Protein 7C45 (pdb70)

Foldseek 3Di:
DLQVVLVLLQPAEEDEQQDLVSLVVVLVQLVPFQEKEKDWQAFADDPVDPAGHHTQWIWIDGPRDSHIYTYGCVRCPLVSNCPRVLVVQADLRRAYEYAPCQNVLLCCCQPNVHQGHNYFHVQQLVQLLLFAAFVGFFRDDLQVLCCVQRVDHDAVVLVVVHVVGRSSPDPPDDPVVSVNVRPVSSSRVSSCVRRPPDPPRPFHRVLRSVLVVVSSVQNNDNDGHDDDCDPDDGGHDSVSSCVSGNHGHHAPPPRHGDDYVVPDCVVCPQPDAAPPPGHPDDYVSQDCVNPVVND

Nearest PDB structures (foldseek):
  7c45-assembly1_A  TM=1.003E+00  e=4.165E-65  Trypanosoma brucei brucei TREU927
  7c42-assembly1_A  TM=9.067E-01  e=4.883E-57  Trypanosoma brucei brucei TREU927
  7c4c-assembly1_A  TM=9.081E-01  e=5.294E-56  Trypanosoma brucei brucei TREU927
  5fis-assembly1_B  TM=7.454E-01  e=1.404E-09  Bombyx mori
  5fiq-assembly1_A  TM=7.336E-01  e=1.686E-09  Bombyx mori

B-factor: mean 22.26, std 10.31, range [13.77, 85.45]

Sequence (295 aa):
SATSSSSMILKYPYRVVDTHEKLKEAVTSLQGARSIALDIEAFCTTDQAKQLGRISLVQACSDAKPVVFLFDVLTLTPDVFVKDMQSLLSDREIRKLFFDCRRDVEALSCQLGVKPEGVLDLQVFFTAIQWKLRSVNRRSGMGYVLKSVAGLTRDSAVQTAMTLRPVWDIRPLPDHFLEYAAGDVRHILLLSNYLVGNKDVPVDVVAVERLTAQYVEHYAVGKPVITEADATPAEVNRAWLERYIGPGGGCHFCGAKGHTEAECFKKQNGKAKCSFCGEVGHTARNCFKKHPQLL

Secondary structure (DSSP, 8-state):
-HHHHHHHHHTPPEEEE-SHHHHHHHHHHHHT-SEEEEEEEE----SS--S--SEEEEEEEETTSS-EEEEEHHHH-HHHHHHHHHHHHH-TTSEEEESS-HHHHHHIIIII-----SEEEHHHHHHHHHHHHH---BPPPHHHHHHHHH-----HHHHHHHH---STT-SSPPHHHHHHHHHHHHHHHHHHHHHSS-TT-SS-HHHHHHHHHHHHHHH-SSS--SS-SSSSTTB--HHHHHHHT-S----TTT--TTS-GGG-HHHHTT----TTT--TTS-GGG-TTT-GGG-

GO terms:
  GO:0005739 mitochondrion (C, HTP)
  GO:0020023 kinetoplast (C, HTP)
  GO:0000175 3'-5'-RNA exonuclease activity (F, IDA)
  GO:0005739 mitochondrion (C, IDA)

Solvent-accessible surface area: 14637 Å² total; per-residue (Å²): 110,24,94,78,47,5,71,54,9,66,170,36,72,61,114,38,2,42,58,102,135,98,8,96,86,0,6,93,22,0,106,59,3,138,21,0,0,4,18,12,17,12,34,40,79,100,155,100,49,83,54,54,12,148,5,0,0,5,0,0,0,4,82,44,82,84,3,0,10,0,0,6,0,39,71,13,64,55,115,52,1,20,60,71,1,80,80,8,2,45,56,80,109,10,63,0,0,0,31,40,0,14,35,14,0,2,3,4,12,48,67,17,65,6,76,3,80,24,6,0,0,0,13,0,0,12,0,0,18,23,10,89,74,52,21,30,13,164,12,14,44,17,27,108,0,0,34,53,30,19,63,50,82,168,115,82,59,0,78,71,47,63,80,170,107,54,8,0,55,77,76,123,13,47,106,82,18,14,74,56,1,0,15,44,0,16,19,2,11,0,0,11,66,32,6,29,75,62,104,134,28,61,9,108,40,94,21,0,36,125,0,0,26,42,1,5,95,52,1,9,68,54,122,74,14,156,97,46,11,7,98,70,76,62,32,0,38,133,69,37,0,93,168,44,29,16,111,22,18,22,3,165,111,45,57,44,148,32,44,29,72,90,81,0,171,140,98,51,128,72,77,41,127,2,101,112,42,33,100,98,75,66,87,21,80,74,0,95,144,101,32,81,100,62,161

Radius of gyration: 20.1 Å; Cα contacts (8 Å, |Δi|>4): 539; chains: 1; bounding box: 42×46×50 Å

InterPro domains:
  IPR001878 Zinc finger, CCHC-type [PF00098] (319-334)
  IPR001878 Zinc finger, CCHC-type [PS50158] (319-333)
  IPR001878 Zinc finger, CCHC-type [SM00343] (296-312)
  IPR001878 Zinc finger, CCHC-type [SM00343] (319-335)
  IPR001878 Zinc finger, CCHC-type [SM00343] (342-358)
  IPR001878 Zinc finger, CCHC-type [SM00343] (361-376)
  IPR002562 3'-5' exonuclease domain [PF01612] (55-241)
  IPR002562 3'-5' exonuclease domain [SM00474] (55-246)
  IPR012337 Ribonuclease H-like superfamily [SSF53098] (50-242)
  IPR036397 Ribonuclease H superfamily [G3DSA:3.30.420.10] (23-251)
  IPR036875 Zinc finger, CCHC-type superfamily [SSF57756] (318-357)
  IPR052144 piRNA biogenesis EXD1-related protein [PTHR46628] (40-358)

Structure (mmCIF, N/CA/C/O backbone):
data_7C45
#
_entry.id   7C45
#
_cell.length_a   44.449
_cell.length_b   65.843
_cell.length_c   99.914
_cell.angle_alpha   90.000
_cell.angle_beta   90.000
_cell.angle_gamma   90.000
#
_symmetry.space_group_name_H-M   'P 21 21 21'
#
loop_
_entity.id
_entity.type
_entity.pdbx_description
1 polymer 'CCHC-type domain-containing protein'
2 polymer "RNA (5'-R(*UP*UP*UP*UP*UP*UP*UP*UP*UP*U)-3')"
3 non-polymer 'ZINC ION'
4 non-polymer 'CALCIUM ION'
5 water water
#
loop_
_atom_site.group_PDB
_atom_site.id
_atom_site.type_symbol
_atom_site.label_atom_id
_atom_site.label_alt_id
_atom_site.label_comp_id
_atom_site.label_asym_id
_atom_site.label_entity_id
_atom_site.label_seq_id
_atom_site.pdbx_PDB_ins_code
_atom_site.Cartn_x
_atom_site.Cartn_y
_atom_site.Cartn_z
_atom_site.occupancy
_atom_site.B_iso_or_equiv
_atom_site.auth_seq_id
_atom_site.auth_comp_id
_atom_site.auth_asym_id
_atom_site.auth_atom_id
_atom_site.pdbx_PDB_model_num
ATOM 1 N N . SER A 1 3 ? 16.759 -20.381 4.933 1.00 33.90 42 SER A N 1
ATOM 2 C CA . SER A 1 3 ? 16.834 -18.922 4.895 1.00 38.46 42 SER A CA 1
ATOM 3 C C . SER A 1 3 ? 17.087 -18.425 3.476 1.00 40.73 42 SER A C 1
ATOM 4 O O . SER A 1 3 ? 17.474 -19.196 2.591 1.00 39.93 42 SER A O 1
ATOM 7 N N . ALA A 1 4 ? 16.877 -17.123 3.269 1.00 38.26 43 ALA A N 1
ATOM 8 C CA . ALA A 1 4 ? 17.112 -16.542 1.953 1.00 34.11 43 ALA A CA 1
ATOM 9 C C . ALA A 1 4 ? 18.586 -16.599 1.574 1.00 28.54 43 ALA A C 1
ATOM 10 O O . ALA A 1 4 ? 18.915 -16.679 0.387 1.00 28.73 43 ALA A O 1
ATOM 12 N N . THR A 1 5 ? 19.481 -16.589 2.565 1.00 29.19 44 THR A N 1
ATOM 13 C CA . THR A 1 5 ? 20.912 -16.569 2.283 1.00 33.52 44 THR A CA 1
ATOM 14 C C . THR A 1 5 ? 21.402 -17.917 1.782 1.00 35.98 44 THR A C 1
ATOM 15 O O . THR A 1 5 ? 22.174 -17.985 0.818 1.00 30.41 44 THR A O 1
ATOM 19 N N . SER A 1 6 ? 20.980 -19.001 2.439 1.00 38.68 45 SER A N 1
ATOM 20 C CA . SER A 1 6 ? 21.353 -20.337 1.989 1.00 33.98 45 SER A CA 1
ATOM 21 C C . SER A 1 6 ? 20.652 -20.691 0.682 1.00 31.03 45 SER A C 1
ATOM 22 O O . SER A 1 6 ? 21.260 -21.289 -0.214 1.00 28.41 45 SER A O 1
ATOM 25 N N . SER A 1 7 ? 19.371 -20.327 0.556 1.00 30.26 46 SER A N 1
ATOM 26 C CA . SER A 1 7 ? 18.648 -20.521 -0.698 1.00 28.27 46 SER A CA 1
ATOM 27 C C . SER A 1 7 ? 19.315 -19.796 -1.859 1.00 26.74 46 SER A C 1
ATOM 28 O O . SER A 1 7 ? 19.186 -20.217 -3.015 1.00 30.49 46 SER A O 1
ATOM 31 N N . SER A 1 8 ? 20.011 -18.697 -1.582 1.00 22.68 47 SER A N 1
ATOM 32 C CA . SER A 1 8 ? 20.648 -17.951 -2.659 1.00 24.55 47 SER A CA 1
ATOM 33 C C . SER A 1 8 ? 21.780 -18.752 -3.294 1.00 20.78 47 SER A C 1
ATOM 34 O O . SER A 1 8 ? 21.986 -18.694 -4.508 1.00 20.75 47 SER A O 1
ATOM 37 N N . SER A 1 9 ? 22.532 -19.496 -2.490 1.00 19.03 48 SER A N 1
ATOM 38 C CA . SER A 1 9 ? 23.653 -20.245 -3.040 1.00 19.45 48 SER A CA 1
ATOM 39 C C . SER A 1 9 ? 23.172 -21.327 -3.991 1.00 19.55 48 SER A C 1
ATOM 40 O O . SER A 1 9 ? 23.809 -21.584 -5.012 1.00 23.77 48 SER A O 1
ATOM 43 N N . MET A 1 10 ? 22.041 -21.961 -3.686 1.00 19.61 49 MET A N 1
ATOM 44 C CA . MET A 1 10 ? 21.505 -22.962 -4.601 1.00 24.27 49 MET A CA 1
ATOM 45 C C . MET A 1 10 ? 21.090 -22.321 -5.918 1.00 19.93 49 MET A C 1
ATOM 46 O O . MET A 1 10 ? 21.437 -22.810 -6.997 1.00 19.13 49 MET A O 1
ATOM 48 N N . ILE A 1 11 ? 20.353 -21.211 -5.839 1.00 18.53 50 ILE A N 1
ATOM 49 C CA . ILE A 1 11 ? 19.831 -20.567 -7.041 1.00 17.98 50 ILE A CA 1
ATOM 50 C C . ILE A 1 11 ? 20.969 -20.103 -7.943 1.00 17.89 50 ILE A C 1
ATOM 51 O O . ILE A 1 11 ? 20.881 -20.191 -9.173 1.00 18.55 50 ILE A O 1
ATOM 56 N N . LEU A 1 12 ? 22.057 -19.599 -7.350 1.00 18.06 51 LEU A N 1
ATOM 57 C CA . LEU A 1 12 ? 23.178 -19.107 -8.148 1.00 18.21 51 LEU A CA 1
ATOM 58 C C . LEU A 1 12 ? 23.889 -20.217 -8.920 1.00 22.08 51 LEU A C 1
ATOM 59 O O . LEU A 1 12 ? 24.615 -19.918 -9.871 1.00 24.63 51 LEU A O 1
ATOM 64 N N . LYS A 1 13 ? 23.696 -21.479 -8.548 1.00 18.94 52 LYS A N 1
ATOM 65 C CA . LYS A 1 13 ? 24.294 -22.603 -9.254 1.00 24.00 52 LYS A CA 1
ATOM 66 C C . LYS A 1 13 ? 23.384 -23.183 -10.333 1.00 20.50 52 LYS A C 1
ATOM 67 O O . LYS A 1 13 ? 23.770 -24.161 -10.973 1.00 20.31 52 LYS A O 1
ATOM 73 N N . TYR A 1 14 ? 22.197 -22.606 -10.546 1.00 18.66 53 TYR A N 1
ATOM 74 C CA . TYR A 1 14 ? 21.267 -23.121 -11.545 1.00 18.47 53 TYR A CA 1
ATOM 75 C C . TYR A 1 14 ? 21.893 -23.030 -12.936 1.00 18.43 53 TYR A C 1
ATOM 76 O O . TYR A 1 14 ? 22.288 -21.934 -13.359 1.00 18.12 53 TYR A O 1
ATOM 85 N N . PRO A 1 15 ? 22.018 -24.134 -13.660 1.00 18.77 54 PRO A N 1
ATOM 86 C CA . PRO A 1 15 ? 22.516 -24.050 -15.032 1.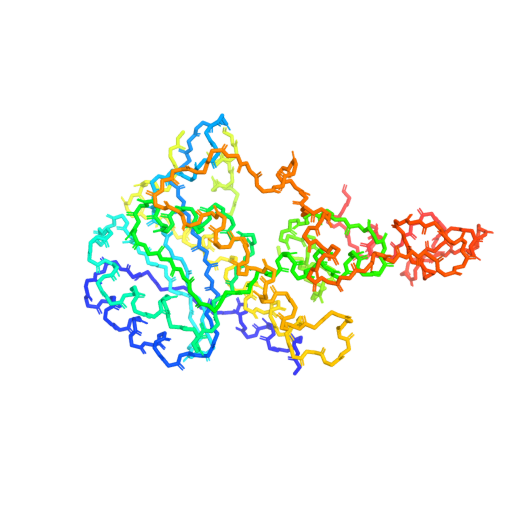00 18.74 54 PRO A CA 1
ATOM 87 C C . PRO A 1 15 ? 21.459 -23.452 -15.945 1.00 18.16 54 PRO A C 1
ATOM 88 O O . PRO A 1 15 ? 20.270 -23.486 -15.657 1.00 17.89 54 PRO A O 1
ATOM 92 N N . TYR A 1 16 ? 21.911 -22.890 -17.052 1.00 18.02 55 TYR A N 1
ATOM 93 C CA . TYR A 1 16 ? 20.971 -22.489 -18.088 1.00 17.57 55 TYR A CA 1
ATOM 94 C C . TYR A 1 16 ? 20.741 -23.627 -19.081 1.00 17.81 55 TYR A C 1
ATOM 95 O O . TYR A 1 16 ? 21.578 -24.520 -19.264 1.00 18.32 55 TYR A O 1
ATOM 104 N N . ARG A 1 17 ? 19.599 -23.552 -19.748 1.00 17.45 56 ARG A N 1
ATOM 105 C CA . ARG A 1 17 ? 19.208 -24.501 -20.783 1.00 18.22 56 ARG A CA 1
ATOM 106 C C . ARG A 1 17 ? 18.610 -23.714 -21.934 1.00 17.18 56 ARG A C 1
ATOM 107 O O . ARG A 1 17 ? 17.591 -23.055 -21.746 1.00 16.76 56 ARG A O 1
ATOM 115 N N . VAL A 1 18 ? 19.241 -23.791 -23.109 1.00 17.33 57 VAL A N 1
ATOM 116 C CA . VAL A 1 18 ? 18.740 -23.084 -24.285 1.00 17.01 57 VAL A CA 1
ATOM 117 C C . VAL A 1 18 ? 17.491 -23.781 -24.801 1.00 16.89 57 VAL A C 1
ATOM 118 O O . VAL A 1 18 ? 17.494 -24.993 -25.038 1.00 17.23 57 VAL A O 1
ATOM 122 N N . VAL A 1 19 ? 16.431 -23.026 -24.996 1.00 16.47 58 VAL A N 1
ATOM 123 C CA . VAL A 1 19 ? 15.173 -23.573 -25.486 1.00 16.36 58 VAL A CA 1
ATOM 124 C C . VAL A 1 19 ? 15.005 -23.058 -26.912 1.00 16.22 58 VAL A C 1
ATOM 125 O O . VAL A 1 19 ? 14.573 -21.923 -27.132 1.00 15.90 58 VAL A O 1
ATOM 129 N N . ASP A 1 20 ? 15.371 -23.888 -27.896 1.00 16.51 59 ASP A N 1
ATOM 130 C CA . ASP A 1 20 ? 15.421 -23.407 -29.267 1.00 16.46 59 ASP A CA 1
ATOM 131 C C . ASP A 1 20 ? 14.799 -24.377 -30.265 1.00 16.60 59 ASP A C 1
ATOM 132 O O . ASP A 1 20 ? 14.934 -24.166 -31.472 1.00 16.65 59 ASP A O 1
ATOM 137 N N . THR A 1 21 ? 14.105 -25.410 -29.789 1.00 16.69 60 THR A N 1
ATOM 138 C CA . THR A 1 21 ? 13.304 -26.272 -30.634 1.00 17.26 60 THR A CA 1
ATOM 139 C C . THR A 1 21 ? 11.913 -26.411 -30.031 1.00 16.60 60 THR A C 1
ATOM 140 O O . THR A 1 21 ? 11.684 -26.164 -28.845 1.00 16.50 60 THR A O 1
ATOM 144 N N . HIS A 1 22 ? 10.976 -26.834 -30.879 1.00 22.32 61 HIS A N 1
ATOM 145 C CA . HIS A 1 22 ? 9.617 -27.070 -30.417 1.00 18.44 61 HIS A CA 1
ATOM 146 C C . HIS A 1 22 ? 9.586 -28.121 -29.311 1.00 16.81 61 HIS A C 1
ATOM 147 O O . HIS A 1 22 ? 8.868 -27.959 -28.319 1.00 16.73 61 HIS A O 1
ATOM 154 N N . GLU A 1 23 ? 10.388 -29.182 -29.437 1.00 17.20 62 GLU A N 1
ATOM 155 C CA . GLU A 1 23 ? 10.425 -30.191 -28.380 1.00 23.12 62 GLU A CA 1
ATOM 156 C C . GLU A 1 23 ? 10.903 -29.582 -27.064 1.00 22.74 62 GLU A C 1
ATOM 157 O O . GLU A 1 23 ? 10.298 -29.796 -26.003 1.00 17.53 62 GLU A O 1
ATOM 163 N N . LYS A 1 24 ? 11.985 -28.805 -27.114 1.00 17.33 63 LYS A N 1
ATOM 164 C CA . LYS A 1 24 ? 12.484 -28.200 -25.884 1.00 17.25 63 LYS A CA 1
ATOM 165 C C . LYS A 1 24 ? 11.468 -27.232 -25.290 1.00 16.86 63 LYS A C 1
ATOM 166 O O . LYS A 1 24 ? 11.354 -27.098 -24.063 1.00 16.87 63 LYS A O 1
ATOM 172 N N . LEU A 1 25 ? 10.728 -26.533 -26.149 1.00 16.54 64 LEU A N 1
ATOM 173 C CA . LEU A 1 25 ? 9.739 -25.566 -25.694 1.00 16.21 64 LEU A CA 1
ATOM 174 C C . LEU A 1 25 ? 8.592 -26.229 -24.943 1.00 16.38 64 LEU A C 1
ATOM 175 O O . LEU A 1 25 ? 8.112 -25.698 -23.938 1.00 16.28 64 LEU A O 1
ATOM 180 N N . LYS A 1 26 ? 8.104 -27.367 -25.440 1.00 16.66 65 LYS A N 1
ATOM 181 C CA . LYS A 1 26 ? 7.014 -28.054 -24.753 1.00 16.91 65 LYS A CA 1
ATOM 182 C C . LYS A 1 26 ? 7.420 -28.438 -23.343 1.00 17.17 65 LYS A C 1
ATOM 183 O O . LYS A 1 26 ? 6.649 -28.256 -22.396 1.00 18.57 65 LYS A O 1
ATOM 189 N N . GLU A 1 27 ? 8.629 -28.965 -23.195 1.00 17.38 66 GLU A N 1
ATOM 190 C CA . GLU A 1 27 ? 9.116 -29.378 -21.887 1.00 17.69 66 GLU A CA 1
ATOM 191 C C . GLU A 1 27 ? 9.240 -28.181 -20.955 1.00 17.38 66 GLU A C 1
ATOM 192 O O . GLU A 1 27 ? 8.885 -28.267 -19.778 1.00 17.56 66 GLU A O 1
ATOM 195 N N . ALA A 1 28 ? 9.757 -27.064 -21.468 1.00 16.97 67 ALA A N 1
ATOM 196 C CA . ALA A 1 28 ? 9.956 -25.894 -20.618 1.00 16.69 67 ALA A CA 1
ATOM 197 C C . ALA A 1 28 ? 8.622 -25.326 -20.156 1.00 16.53 67 ALA A C 1
ATOM 198 O O . ALA A 1 28 ? 8.476 -24.937 -18.996 1.00 16.55 67 ALA A O 1
ATOM 200 N N . VAL A 1 29 ? 7.648 -25.253 -21.066 1.00 16.41 68 VAL A N 1
ATOM 201 C CA . VAL A 1 29 ? 6.305 -24.806 -20.714 1.00 16.35 68 VAL A CA 1
ATOM 202 C C . VAL A 1 29 ? 5.699 -25.691 -19.626 1.00 16.78 68 VAL A C 1
ATOM 203 O O . VAL A 1 29 ? 5.138 -25.193 -18.646 1.00 16.81 68 VAL A O 1
ATOM 207 N N . THR A 1 30 ? 5.779 -27.014 -19.796 1.00 17.17 69 THR A N 1
ATOM 208 C CA . THR A 1 30 ? 5.254 -27.898 -18.752 1.00 18.04 69 THR A CA 1
ATOM 209 C C . THR A 1 30 ? 5.909 -27.619 -17.394 1.00 17.76 69 THR A C 1
ATOM 210 O O . THR A 1 30 ? 5.230 -27.617 -16.365 1.00 18.00 69 THR A O 1
ATOM 214 N N . SER A 1 31 ? 7.217 -27.365 -17.363 1.00 17.61 70 SER A N 1
ATOM 215 C CA . SER A 1 31 ? 7.867 -27.040 -16.090 1.00 17.70 70 SER A CA 1
ATOM 216 C C . SER A 1 31 ? 7.313 -25.755 -15.495 1.00 17.37 70 SER A C 1
ATOM 217 O O . SER A 1 31 ? 6.897 -25.714 -14.331 1.00 17.60 70 SER A O 1
ATOM 220 N N . LEU A 1 32 ? 7.290 -24.687 -16.290 1.00 16.89 71 LEU A N 1
ATOM 221 C CA . LEU A 1 32 ? 6.830 -23.410 -15.766 1.00 16.60 71 LEU A CA 1
ATOM 222 C C . LEU A 1 32 ? 5.366 -23.463 -15.367 1.00 16.79 71 LEU A C 1
ATOM 223 O O . LEU A 1 32 ? 4.941 -22.711 -14.486 1.00 16.77 71 LEU A O 1
ATOM 228 N N . GLN A 1 33 ? 4.585 -24.353 -15.991 1.00 17.03 72 GLN A N 1
ATOM 229 C CA . GLN A 1 33 ? 3.177 -24.497 -15.630 1.00 23.04 72 GLN A CA 1
ATOM 230 C C . GLN A 1 33 ? 2.976 -24.902 -14.180 1.00 18.23 72 GLN A C 1
ATOM 231 O O . GLN A 1 33 ? 1.913 -24.631 -13.608 1.00 22.88 72 GLN A O 1
ATOM 237 N N . GLY A 1 34 ? 3.938 -25.589 -13.584 1.00 17.99 73 GLY A N 1
ATOM 238 C CA . GLY A 1 34 ? 3.861 -25.943 -12.179 1.00 18.45 73 GLY A CA 1
ATOM 239 C C . GLY A 1 34 ? 4.467 -24.938 -11.218 1.00 18.24 73 GLY A C 1
ATOM 240 O O . GLY A 1 34 ? 4.615 -25.240 -10.034 1.00 18.62 73 GLY A O 1
ATOM 241 N N . ALA A 1 35 ? 4.839 -23.752 -11.685 1.00 17.68 74 ALA A N 1
ATOM 242 C CA . ALA A 1 35 ? 5.460 -22.779 -10.798 1.00 17.48 74 ALA A CA 1
ATOM 243 C C . ALA A 1 35 ? 4.420 -21.944 -10.059 1.00 17.53 74 ALA A C 1
ATOM 244 O O . ALA A 1 35 ? 3.278 -21.772 -10.497 1.00 23.19 74 ALA A O 1
ATOM 246 N N . ARG A 1 36 ? 4.853 -21.408 -8.924 1.00 17.57 75 ARG A N 1
ATOM 247 C CA . ARG A 1 36 ? 4.143 -20.342 -8.238 1.00 17.52 75 ARG A CA 1
ATOM 248 C C . ARG A 1 36 ? 4.718 -18.967 -8.543 1.00 18.43 75 ARG A C 1
ATOM 249 O O . ARG A 1 36 ? 3.975 -17.980 -8.520 1.00 17.59 75 ARG A O 1
ATOM 257 N N . SER A 1 37 ? 6.027 -18.885 -8.792 1.00 16.71 76 SER A N 1
ATOM 258 C CA . SER A 1 37 ? 6.690 -17.646 -9.178 1.00 16.23 76 SER A CA 1
ATOM 259 C C . SER A 1 37 ? 7.666 -17.919 -10.316 1.00 15.98 76 SER A C 1
ATOM 260 O O . SER A 1 37 ? 8.392 -18.915 -10.288 1.00 16.19 76 SER A O 1
ATOM 263 N N . ILE A 1 38 ? 7.680 -17.030 -11.313 1.00 15.60 77 ILE A N 1
ATOM 264 C CA . ILE A 1 38 ? 8.585 -17.138 -12.455 1.00 15.38 77 ILE A CA 1
ATOM 265 C C . ILE A 1 38 ? 9.292 -15.804 -12.626 1.00 15.05 77 ILE A C 1
ATOM 266 O O . ILE A 1 38 ? 8.642 -14.801 -12.918 1.00 14.85 77 ILE A O 1
ATOM 271 N N . ALA A 1 39 ? 10.609 -15.794 -12.437 1.00 15.04 78 ALA A N 1
ATOM 272 C CA . ALA A 1 39 ? 11.422 -14.625 -12.741 1.00 14.78 78 ALA A CA 1
ATOM 273 C C . ALA A 1 39 ? 11.604 -14.523 -14.251 1.00 14.61 78 ALA A C 1
ATOM 274 O O . ALA A 1 39 ? 11.979 -15.510 -14.888 1.00 15.05 78 ALA A O 1
ATOM 276 N N . LEU A 1 40 ? 11.373 -13.333 -14.802 1.00 14.38 79 LEU A N 1
ATOM 277 C CA . LEU A 1 40 ? 11.459 -13.107 -16.243 1.00 14.25 79 LEU A CA 1
ATOM 278 C C . LEU A 1 40 ? 12.420 -11.979 -16.571 1.00 14.13 79 LEU A C 1
ATOM 279 O O . LEU A 1 40 ? 12.611 -11.052 -15.785 1.00 14.14 79 LEU A O 1
ATOM 284 N N . ASP A 1 41 ? 12.988 -12.065 -17.770 1.00 14.14 80 ASP A N 1
ATOM 285 C CA . ASP A 1 41 ? 13.922 -11.083 -18.292 1.00 14.10 80 ASP A CA 1
ATOM 286 C C . ASP A 1 41 ? 13.881 -11.215 -19.811 1.00 14.12 80 ASP A C 1
ATOM 287 O O . ASP A 1 41 ? 13.465 -12.244 -20.345 1.00 14.17 80 ASP A O 1
ATOM 292 N N . ILE A 1 42 ? 14.304 -10.161 -20.505 1.00 14.11 81 ILE A N 1
ATOM 293 C CA . ILE A 1 42 ? 14.336 -10.200 -21.969 1.00 14.17 81 ILE A CA 1
ATOM 294 C C . ILE A 1 42 ? 15.645 -9.599 -22.445 1.00 14.34 81 ILE A C 1
ATOM 295 O O . ILE A 1 42 ? 16.068 -8.549 -21.950 1.00 14.34 81 ILE A O 1
ATOM 300 N N . GLU A 1 43 ? 16.287 -10.260 -23.417 1.00 14.53 82 GLU A N 1
ATOM 301 C CA . GLU A 1 43 ? 17.378 -9.661 -24.182 1.00 14.77 82 GLU A CA 1
ATOM 302 C C . GLU A 1 43 ? 16.912 -9.368 -25.601 1.00 14.83 82 GLU A C 1
ATOM 303 O O . GLU A 1 43 ? 16.352 -10.241 -26.268 1.00 14.81 82 GLU A O 1
ATOM 309 N N . ALA A 1 44 ? 17.182 -8.150 -26.072 1.00 14.94 83 ALA A N 1
ATOM 310 C CA . ALA A 1 44 ? 16.694 -7.722 -27.375 1.00 15.03 83 ALA A CA 1
ATOM 311 C C . ALA A 1 44 ? 17.845 -7.148 -28.196 1.00 15.41 83 ALA A C 1
ATOM 312 O O . ALA A 1 44 ? 18.881 -6.749 -27.661 1.00 15.58 83 ALA A O 1
ATOM 314 N N . PHE A 1 45 ? 17.662 -7.136 -29.515 1.00 15.60 84 PHE A N 1
ATOM 315 C CA . PHE A 1 45 ? 18.622 -6.472 -30.385 1.00 18.12 84 PHE A CA 1
ATOM 316 C C . PHE A 1 45 ? 18.880 -5.053 -29.890 1.00 16.11 84 PHE A C 1
ATOM 317 O O . PHE A 1 45 ? 17.938 -4.298 -29.655 1.00 15.91 84 PHE A O 1
ATOM 325 N N . CYS A 1 46 ? 20.153 -4.690 -29.757 1.00 16.44 85 CYS A N 1
ATOM 326 C CA . CYS A 1 46 ? 20.491 -3.308 -29.432 1.00 18.59 85 CYS A CA 1
ATOM 327 C C . CYS A 1 46 ? 20.063 -2.405 -30.579 1.00 16.86 85 CYS A C 1
ATOM 328 O O . CYS A 1 46 ? 20.115 -2.803 -31.744 1.00 17.11 85 CYS A O 1
ATOM 331 N N . THR A 1 47 ? 19.602 -1.199 -30.239 1.00 16.84 86 THR A N 1
ATOM 332 C CA . THR A 1 47 ? 19.209 -0.222 -31.248 1.00 23.97 86 THR A CA 1
ATOM 333 C C . THR A 1 47 ? 20.049 1.038 -31.090 1.00 30.96 86 THR A C 1
ATOM 334 O O . THR A 1 47 ? 21.188 0.977 -30.625 1.00 32.11 86 THR A O 1
ATOM 338 N N . THR A 1 48 ? 19.485 2.186 -31.432 1.00 39.16 87 THR A N 1
ATOM 339 C CA . THR A 1 48 ? 20.152 3.455 -31.191 1.00 35.64 87 THR A CA 1
ATOM 340 C C . THR A 1 48 ? 19.758 4.019 -29.819 1.00 36.57 87 THR A C 1
ATOM 341 O O . THR A 1 48 ? 18.826 3.550 -29.167 1.00 34.62 87 THR A O 1
ATOM 345 N N . ASP A 1 49 ? 20.503 5.034 -29.372 1.00 35.32 88 ASP A N 1
ATOM 346 C CA . ASP A 1 49 ? 20.205 5.665 -28.085 1.00 37.00 88 ASP A CA 1
ATOM 347 C C . ASP A 1 49 ? 18.797 6.252 -28.051 1.00 33.75 88 ASP A C 1
ATOM 348 O O . ASP A 1 49 ? 18.101 6.147 -27.036 1.00 30.42 88 ASP A O 1
ATOM 353 N N . GLN A 1 50 ? 18.359 6.868 -29.152 1.00 33.56 89 GLN A N 1
ATOM 354 C CA . GLN A 1 50 ? 17.118 7.639 -29.134 1.00 33.99 89 GLN A CA 1
ATOM 355 C C . GLN A 1 50 ? 15.896 6.748 -28.942 1.00 33.07 89 GLN A C 1
ATOM 356 O O . GLN A 1 50 ? 14.948 7.135 -28.253 1.00 35.92 89 GLN A O 1
ATOM 358 N N . ALA A 1 51 ? 15.895 5.557 -29.527 1.00 39.68 90 ALA A N 1
ATOM 359 C CA . ALA A 1 51 ? 14.731 4.679 -29.427 1.00 39.68 90 ALA A CA 1
ATOM 360 C C . ALA A 1 51 ? 14.654 4.043 -28.041 1.00 30.52 90 ALA A C 1
ATOM 361 O O . ALA A 1 51 ? 15.517 3.243 -27.669 1.00 37.34 90 ALA A O 1
ATOM 363 N N . LYS A 1 52 ? 13.612 4.384 -27.282 1.00 22.03 91 LYS A N 1
ATOM 364 C CA . LYS A 1 52 ? 13.442 3.817 -25.948 1.00 27.41 91 LYS A CA 1
ATOM 365 C C . LYS A 1 52 ? 12.937 2.375 -25.980 1.00 19.50 91 LYS A C 1
ATOM 366 O O . LYS A 1 52 ? 13.274 1.583 -25.081 1.00 20.26 91 LYS A O 1
ATOM 372 N N . GLN A 1 53 ? 12.121 2.023 -26.975 1.00 20.38 92 GLN A N 1
ATOM 373 C CA . GLN A 1 53 ? 11.595 0.664 -27.077 1.00 18.11 92 GLN A CA 1
ATOM 374 C C . GLN A 1 53 ? 12.733 -0.346 -27.246 1.00 15.20 92 GLN A C 1
ATOM 375 O O . GLN A 1 53 ? 13.732 -0.081 -27.917 1.00 16.03 92 GLN A O 1
ATOM 381 N N . LEU A 1 54 ? 12.562 -1.533 -26.661 1.00 14.91 93 LEU A N 1
ATOM 382 C CA . LEU A 1 54 ? 13.506 -2.608 -26.928 1.00 16.70 93 LEU A CA 1
ATOM 383 C C . LEU A 1 54 ? 13.500 -2.923 -28.416 1.00 17.34 93 LEU A C 1
ATOM 384 O O . LEU A 1 54 ? 12.472 -2.817 -29.081 1.00 15.13 93 LEU A O 1
ATOM 389 N N . GLY A 1 55 ? 14.655 -3.326 -28.928 1.00 15.29 94 GLY A N 1
ATOM 390 C CA . GLY A 1 55 ? 14.727 -3.872 -30.269 1.00 15.49 94 GLY A CA 1
ATOM 391 C C . GLY A 1 55 ? 14.076 -5.254 -30.362 1.00 15.26 94 GLY A C 1
ATOM 392 O O . GLY A 1 55 ? 13.371 -5.712 -29.467 1.00 14.97 94 GLY A O 1
ATOM 393 N N . ARG A 1 56 ? 14.315 -5.907 -31.494 1.00 15.45 95 ARG A N 1
ATOM 394 C CA . ARG A 1 56 ? 13.692 -7.203 -31.761 1.00 15.30 95 ARG A CA 1
ATOM 395 C C . ARG A 1 56 ? 14.038 -8.184 -30.650 1.00 15.09 95 ARG A C 1
ATOM 396 O O . ARG A 1 56 ? 15.198 -8.316 -30.279 1.00 15.20 95 ARG A O 1
ATOM 404 N N . ILE A 1 57 ? 13.026 -8.840 -30.087 1.00 14.83 96 ILE A N 1
ATOM 405 C CA . ILE A 1 57 ? 13.292 -9.787 -29.008 1.00 14.68 96 ILE A CA 1
ATOM 406 C C . ILE A 1 57 ? 14.190 -10.905 -29.514 1.00 14.87 96 ILE A C 1
ATOM 407 O O . ILE A 1 57 ? 13.932 -11.502 -30.563 1.00 14.98 96 ILE A O 1
ATOM 412 N N . SER A 1 58 ? 15.256 -11.186 -28.765 1.00 14.94 97 SER A N 1
ATOM 413 C CA . SER A 1 58 ? 16.163 -12.283 -29.080 1.00 15.17 97 SER A CA 1
ATOM 414 C C . SER A 1 58 ? 15.937 -13.460 -28.134 1.00 15.07 97 SER A C 1
ATOM 415 O O . SER A 1 58 ? 15.640 -14.575 -28.570 1.00 15.14 97 SER A O 1
ATOM 418 N N . LEU A 1 59 ? 16.065 -13.207 -26.839 1.00 14.95 98 LEU A N 1
ATOM 419 C CA . LEU A 1 59 ? 15.855 -14.189 -25.781 1.00 14.90 98 LEU A CA 1
ATOM 420 C C . LEU A 1 59 ? 14.776 -13.708 -24.819 1.00 14.62 98 LEU A C 1
ATOM 421 O O . LEU A 1 59 ? 14.667 -12.512 -24.550 1.00 14.49 98 LEU A O 1
ATOM 426 N N . VAL A 1 60 ? 13.964 -14.639 -24.315 1.00 14.57 99 VAL A N 1
ATOM 427 C CA . VAL A 1 60 ? 13.196 -14.437 -23.090 1.00 14.42 99 VAL A CA 1
ATOM 428 C C . VAL A 1 60 ? 13.716 -15.445 -22.076 1.00 14.58 99 VAL A C 1
ATOM 429 O O . VAL A 1 60 ? 13.846 -16.627 -22.400 1.00 14.76 99 VAL A O 1
ATOM 433 N N . GLN A 1 61 ? 14.094 -14.969 -20.891 1.00 14.55 100 GLN A N 1
ATOM 434 C CA . GLN A 1 61 ? 14.715 -15.822 -19.884 1.00 14.75 100 GLN A CA 1
ATOM 435 C C . GLN A 1 61 ? 13.748 -16.047 -18.729 1.00 14.71 100 GLN A C 1
ATOM 436 O O . GLN A 1 61 ? 12.992 -15.152 -18.368 1.00 14.52 100 GLN A O 1
ATOM 442 N N . ALA A 1 62 ? 13.741 -17.266 -18.181 1.00 14.96 101 ALA A N 1
ATOM 443 C CA . ALA A 1 62 ? 12.790 -17.597 -17.127 1.00 15.01 101 ALA A CA 1
ATOM 444 C C . ALA A 1 62 ? 13.451 -18.491 -16.092 1.00 15.33 101 ALA A C 1
ATOM 445 O O . ALA A 1 62 ? 14.184 -19.423 -16.433 1.00 15.59 101 ALA A O 1
ATOM 447 N N . CYS A 1 63 ? 13.150 -18.227 -14.834 1.00 15.37 102 CYS A N 1
ATOM 448 C CA . CYS A 1 63 ? 13.650 -19.068 -13.752 1.00 15.73 102 CYS A CA 1
ATOM 449 C C . CYS A 1 63 ? 12.557 -19.126 -12.702 1.00 15.82 102 CYS A C 1
ATOM 450 O O . CYS A 1 63 ? 12.158 -18.076 -12.193 1.00 15.60 102 CYS A O 1
ATOM 453 N N . SER A 1 64 ? 12.058 -20.330 -12.410 1.00 16.17 103 SER A N 1
ATOM 454 C CA . SER A 1 64 ? 10.894 -20.496 -11.551 1.00 16.33 103 SER A CA 1
ATOM 455 C C . SER A 1 64 ? 11.234 -21.345 -10.333 1.00 20.87 103 SER A C 1
ATOM 456 O O . SER A 1 64 ? 12.294 -21.959 -10.243 1.00 17.05 103 SER A O 1
ATOM 459 N N . ASP A 1 65 ? 10.307 -21.360 -9.384 1.00 17.01 104 ASP A N 1
ATOM 460 C CA . ASP A 1 65 ? 10.447 -22.225 -8.219 1.00 19.18 104 ASP A CA 1
ATOM 461 C C . ASP A 1 65 ? 10.115 -23.687 -8.521 1.00 18.00 104 ASP A C 1
ATOM 462 O O . ASP A 1 65 ? 10.212 -24.517 -7.619 1.00 18.53 104 ASP A O 1
ATOM 467 N N . ALA A 1 66 ? 9.743 -24.033 -9.758 1.00 17.85 105 ALA A N 1
ATOM 468 C CA . ALA A 1 66 ? 9.392 -25.413 -10.095 1.00 18.29 105 ALA A CA 1
ATOM 469 C C . ALA A 1 66 ? 10.585 -26.256 -10.546 1.00 18.50 105 ALA A C 1
ATOM 470 O O . ALA A 1 66 ? 10.438 -27.478 -10.692 1.00 18.96 105 ALA A O 1
ATOM 472 N N . LYS A 1 67 ? 11.765 -25.650 -10.758 1.00 18.24 106 LYS A N 1
ATOM 473 C CA . LYS A 1 67 ? 12.865 -26.423 -11.309 1.00 18.48 106 LYS A CA 1
ATOM 474 C C . LYS A 1 67 ? 14.161 -25.630 -11.207 1.00 18.29 106 LYS A C 1
ATOM 475 O O . LYS A 1 67 ? 14.162 -24.416 -11.446 1.00 19.06 106 LYS A O 1
ATOM 481 N N . PRO A 1 68 ? 15.274 -26.260 -10.838 1.00 18.72 107 PRO A N 1
ATOM 482 C CA . P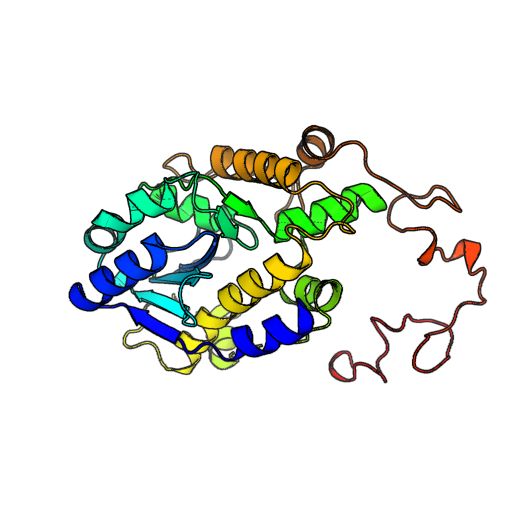RO A 1 68 ? 16.548 -25.538 -10.641 1.00 18.63 107 PRO A CA 1
ATOM 483 C C . PRO A 1 68 ? 17.300 -25.327 -11.943 1.00 18.51 107 PRO A C 1
ATOM 484 O O . PRO A 1 68 ? 18.411 -25.835 -12.142 1.00 18.79 107 PRO A O 1
ATOM 488 N N . VAL A 1 69 ? 16.695 -24.551 -12.847 1.00 17.90 108 VAL A N 1
ATOM 489 C CA . VAL A 1 69 ? 17.259 -24.310 -14.167 1.00 17.71 108 VAL A CA 1
ATOM 490 C C . VAL A 1 69 ? 16.859 -22.905 -14.599 1.00 17.12 108 VAL A C 1
ATOM 491 O O . VAL A 1 69 ? 15.830 -22.383 -14.172 1.00 17.91 108 VAL A O 1
ATOM 495 N N . VAL A 1 70 ? 17.656 -22.313 -15.478 1.00 16.97 109 VAL A N 1
ATOM 496 C CA . VAL A 1 70 ? 17.293 -21.069 -16.158 1.00 16.48 109 VAL A CA 1
ATOM 497 C C . VAL A 1 70 ? 16.970 -21.417 -17.606 1.00 16.40 109 VAL A C 1
ATOM 498 O O . VAL A 1 70 ? 17.828 -21.945 -18.322 1.00 16.66 109 VAL A O 1
ATOM 502 N N . PHE A 1 71 ? 15.734 -21.179 -18.023 1.00 16.11 110 PHE A N 1
ATOM 503 C CA . PHE A 1 71 ? 15.382 -21.431 -19.420 1.00 16.03 110 PHE A CA 1
ATOM 504 C C . PHE A 1 71 ? 15.756 -20.202 -20.230 1.00 15.75 110 PHE A C 1
ATOM 505 O O . PHE A 1 71 ? 15.381 -19.090 -19.862 1.00 15.45 110 PHE A O 1
ATOM 513 N N . LEU A 1 72 ? 16.492 -20.394 -21.319 1.00 15.89 111 LEU A N 1
ATOM 514 C CA . LEU A 1 72 ? 16.779 -19.307 -22.248 1.00 15.69 111 LEU A CA 1
ATOM 515 C C . LEU A 1 72 ? 15.954 -19.575 -23.499 1.00 15.60 111 LEU A C 1
ATOM 516 O O . LEU A 1 72 ? 16.327 -20.408 -24.328 1.00 15.85 111 LEU A O 1
ATOM 521 N N . PHE A 1 73 ? 14.834 -18.886 -23.626 1.00 15.28 112 PHE A N 1
ATOM 522 C CA . PHE A 1 73 ? 13.958 -19.110 -24.765 1.00 15.21 112 PHE A CA 1
ATOM 523 C C . PHE A 1 73 ? 14.529 -18.369 -25.960 1.00 15.20 112 PHE A C 1
ATOM 524 O O . PHE A 1 73 ? 14.610 -17.142 -25.946 1.00 15.04 112 PHE A O 1
ATOM 532 N N . ASP A 1 74 ? 14.930 -19.114 -26.991 1.00 15.43 113 ASP A N 1
ATOM 533 C CA . ASP A 1 74 ? 15.460 -18.492 -28.201 1.00 15.51 113 ASP A CA 1
ATOM 534 C C . ASP A 1 74 ? 14.268 -18.130 -29.088 1.00 15.31 113 ASP A C 1
ATOM 535 O O . ASP A 1 74 ? 13.866 -18.867 -29.993 1.00 15.41 113 ASP A O 1
ATOM 540 N N . VAL A 1 75 ? 13.673 -16.969 -28.792 1.00 15.05 114 VAL A N 1
ATOM 541 C CA . VAL A 1 75 ? 12.509 -16.513 -29.552 1.00 14.91 114 VAL A CA 1
ATOM 542 C C . VAL A 1 75 ? 12.890 -16.237 -31.011 1.00 15.08 114 VAL A C 1
ATOM 543 O O . VAL A 1 75 ? 12.098 -16.485 -31.924 1.00 15.09 114 VAL A O 1
ATOM 547 N N . LEU A 1 76 ? 14.096 -15.730 -31.258 1.00 15.26 115 LEU A N 1
ATOM 548 C CA . LEU A 1 76 ? 14.518 -15.469 -32.639 1.00 15.49 115 LEU A CA 1
ATOM 549 C C . LEU A 1 76 ? 14.488 -16.752 -33.460 1.00 15.69 115 LEU A C 1
ATOM 550 O O . LEU A 1 76 ? 13.965 -16.775 -34.580 1.00 15.76 115 LEU A O 1
ATOM 555 N N . THR A 1 77 ? 14.957 -17.857 -32.868 1.00 15.80 116 THR A N 1
ATOM 556 C CA . THR A 1 77 ? 14.990 -19.113 -33.609 1.00 16.03 116 THR A CA 1
ATOM 557 C C . THR A 1 77 ? 13.611 -19.774 -33.646 1.00 15.85 116 THR A C 1
ATOM 558 O O . THR A 1 77 ? 13.165 -20.215 -34.699 1.00 15.95 116 THR A O 1
ATOM 562 N N . LEU A 1 78 ? 12.922 -19.847 -32.500 1.00 15.62 117 LEU A N 1
ATOM 563 C CA . LEU A 1 78 ? 11.598 -20.464 -32.448 1.00 15.51 117 LEU A CA 1
ATOM 564 C C . LEU A 1 78 ? 10.584 -19.739 -33.332 1.00 15.37 117 LEU A C 1
ATOM 565 O O . LEU A 1 78 ? 9.676 -20.370 -33.886 1.00 15.41 117 LEU A O 1
ATOM 570 N N . THR A 1 79 ? 10.703 -18.413 -33.417 1.00 15.26 118 THR A N 1
ATOM 571 C CA . THR A 1 79 ? 9.794 -17.364 -33.880 1.00 15.13 118 THR A CA 1
ATOM 572 C C . THR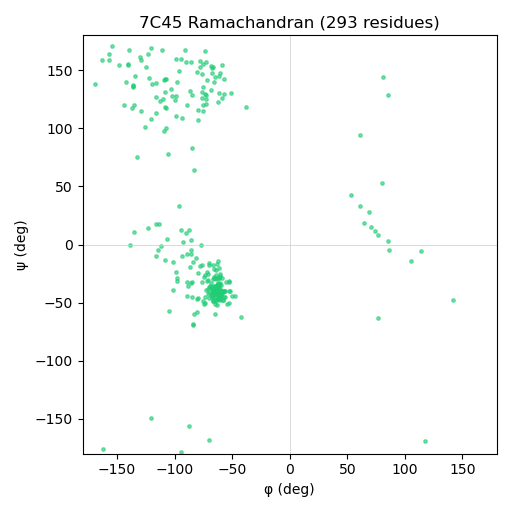 A 1 79 ? 8.804 -17.030 -32.784 1.00 14.91 118 THR A C 1
ATOM 573 O O . THR A 1 79 ? 8.367 -17.922 -32.046 1.00 14.89 118 THR A O 1
ATOM 577 N N . PRO A 1 80 ? 8.433 -15.751 -32.665 1.00 14.81 119 PRO A N 1
ATOM 578 C CA . PRO A 1 80 ? 7.359 -15.373 -31.749 1.00 14.66 119 PRO A CA 1
ATOM 579 C C . PRO A 1 80 ? 6.107 -16.235 -31.869 1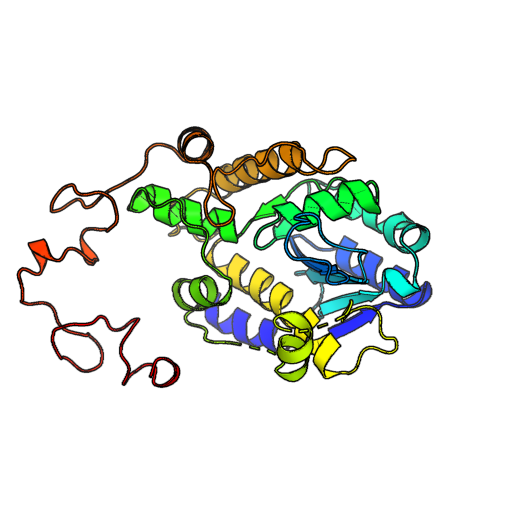.00 14.71 119 PRO A C 1
ATOM 580 O O . PRO A 1 80 ? 5.543 -16.635 -30.847 1.00 14.67 119 PRO A O 1
ATOM 584 N N . ASP A 1 81 ? 5.655 -16.528 -33.086 1.00 14.83 120 ASP A N 1
ATOM 585 C CA . ASP A 1 81 ? 4.427 -17.294 -33.236 1.00 14.92 120 ASP A CA 1
ATOM 586 C C . ASP A 1 81 ? 4.522 -18.621 -32.506 1.00 14.96 120 ASP A C 1
ATOM 587 O O . ASP A 1 81 ? 3.595 -19.003 -31.788 1.00 19.61 120 ASP A O 1
ATOM 592 N N . VAL A 1 82 ? 5.640 -19.322 -32.654 1.00 15.02 121 VAL A N 1
ATOM 593 C CA . VAL A 1 82 ? 5.767 -20.621 -31.999 1.00 15.13 121 VAL A CA 1
ATOM 594 C C . VAL A 1 82 ? 5.886 -20.440 -30.487 1.00 15.04 121 VAL A C 1
ATOM 595 O O . VAL A 1 82 ? 5.199 -21.110 -29.702 1.00 15.13 121 VAL A O 1
ATOM 599 N N . PHE A 1 83 ? 6.737 -19.507 -30.066 1.00 14.90 122 PHE A N 1
ATOM 600 C CA . PHE A 1 83 ? 6.996 -19.309 -28.638 1.00 15.17 122 PHE A CA 1
ATOM 601 C C . PHE A 1 83 ? 5.733 -18.931 -27.861 1.00 14.78 122 PHE A C 1
ATOM 602 O O . PHE A 1 83 ? 5.492 -19.454 -26.764 1.00 14.86 122 PHE A O 1
ATOM 610 N N . VAL A 1 84 ? 4.915 -18.032 -28.402 1.00 14.71 123 VAL A N 1
ATOM 611 C CA . VAL A 1 84 ? 3.783 -17.524 -27.637 1.00 15.38 123 VAL A CA 1
ATOM 612 C C . VAL A 1 84 ? 2.626 -18.515 -27.546 1.00 14.93 123 VAL A C 1
ATOM 613 O O . VAL A 1 84 ? 1.779 -18.366 -26.660 1.00 15.12 123 VAL A O 1
ATOM 617 N N . LYS A 1 85 ? 2.585 -19.533 -28.413 1.00 16.38 124 LYS A N 1
ATOM 618 C CA . LYS A 1 85 ? 1.456 -20.456 -28.502 1.00 18.36 124 LYS A CA 1
ATOM 619 C C . LYS A 1 85 ? 0.926 -20.889 -27.136 1.00 16.89 124 LYS A C 1
ATOM 620 O O . LYS A 1 85 ? -0.224 -20.609 -26.788 1.00 20.07 124 LYS A O 1
ATOM 622 N N . ASP A 1 86 ? 1.753 -21.553 -26.342 1.00 20.05 125 ASP A N 1
ATOM 623 C CA . ASP A 1 86 ? 1.344 -21.905 -24.987 1.00 24.81 125 ASP A CA 1
ATOM 624 C C . ASP A 1 86 ? 1.873 -20.949 -23.922 1.00 19.26 125 ASP A C 1
ATOM 625 O O . ASP A 1 86 ? 1.248 -20.823 -22.857 1.00 17.31 125 ASP A O 1
ATOM 630 N N . MET A 1 87 ? 2.973 -20.239 -24.182 1.00 16.92 126 MET A N 1
ATOM 631 C CA . MET A 1 87 ? 3.485 -19.339 -23.147 1.00 16.39 126 MET A CA 1
ATOM 632 C C . MET A 1 87 ? 2.497 -18.226 -22.815 1.00 15.06 126 MET A C 1
ATOM 633 O O . MET A 1 87 ? 2.497 -17.723 -21.686 1.00 15.06 126 MET A O 1
ATOM 638 N N . GLN A 1 88 ? 1.653 -17.819 -23.769 1.00 15.07 127 GLN A N 1
ATOM 639 C CA . GLN A 1 88 ? 0.750 -16.697 -23.501 1.00 15.09 127 GLN A CA 1
ATOM 640 C C . GLN A 1 88 ? -0.212 -17.018 -22.364 1.00 17.18 127 GLN A C 1
ATOM 641 O O . GLN A 1 88 ? -0.563 -16.144 -21.568 1.00 16.86 127 GLN A O 1
ATOM 647 N N . SER A 1 89 ? -0.640 -18.274 -22.262 1.00 15.64 128 SER A N 1
ATOM 648 C CA . SER A 1 89 ? -1.583 -18.627 -21.213 1.00 16.00 128 SER A CA 1
ATOM 649 C C . SER A 1 89 ? -0.936 -18.531 -19.837 1.00 15.99 128 SER A C 1
ATOM 650 O O . SER A 1 89 ? -1.544 -18.057 -18.878 1.00 18.60 128 SER A O 1
ATOM 653 N N . LEU A 1 90 ? 0.295 -18.986 -19.728 1.00 15.82 129 LEU A N 1
ATOM 654 C CA . LEU A 1 90 ? 1.022 -18.881 -18.481 1.00 15.81 129 LEU A CA 1
ATOM 655 C C . LEU A 1 90 ? 1.301 -17.419 -18.131 1.00 15.54 129 LEU A C 1
ATOM 656 O O . LEU A 1 90 ? 1.176 -17.009 -16.969 1.00 15.64 129 LEU A O 1
ATOM 661 N N . LEU A 1 91 ? 1.712 -16.625 -19.117 1.00 15.24 130 LEU A N 1
ATOM 662 C CA . LEU A 1 91 ? 1.993 -15.224 -18.821 1.00 20.25 130 LEU A CA 1
ATOM 663 C C . LEU A 1 91 ? 0.735 -14.488 -18.383 1.00 15.22 130 LEU A C 1
ATOM 664 O O . LEU A 1 91 ? 0.815 -13.572 -17.564 1.00 16.22 130 LEU A O 1
ATOM 669 N N . SER A 1 92 ? -0.428 -14.901 -18.868 1.00 15.46 131 SER A N 1
ATOM 670 C CA . SER A 1 92 ? -1.703 -14.270 -18.556 1.00 18.72 131 SER A CA 1
ATOM 671 C C . SER A 1 92 ? -2.359 -14.780 -17.276 1.00 19.31 131 SER A C 1
ATOM 672 O O . SER A 1 92 ? -3.370 -14.203 -16.860 1.00 22.46 131 SER A O 1
ATOM 675 N N . ASP A 1 93 ? -1.830 -15.842 -16.660 1.00 19.20 132 ASP A N 1
ATOM 676 C CA . ASP A 1 93 ? -2.426 -16.490 -15.494 1.00 18.73 132 ASP A CA 1
ATOM 677 C C . ASP A 1 93 ? -2.099 -15.707 -14.226 1.00 19.58 132 ASP A C 1
ATOM 678 O O . ASP A 1 93 ? -0.977 -15.771 -13.716 1.00 18.61 132 ASP A O 1
ATOM 683 N N . ARG A 1 94 ? -3.093 -15.021 -13.670 1.00 20.61 133 ARG A N 1
ATOM 684 C CA . ARG A 1 94 ? -2.842 -14.209 -12.487 1.00 23.50 133 ARG A CA 1
ATOM 685 C C . ARG A 1 94 ? -2.395 -15.038 -11.280 1.00 20.25 133 ARG A C 1
ATOM 686 O O . ARG A 1 94 ? -1.815 -14.479 -10.348 1.00 24.06 133 ARG A O 1
ATOM 689 N N . GLU A 1 95 ? -2.594 -16.356 -11.298 1.00 18.25 134 GLU A N 1
ATOM 690 C CA . GLU A 1 95 ? -2.233 -17.208 -10.171 1.00 25.67 134 GLU A CA 1
ATOM 691 C C . GLU A 1 95 ? -0.755 -17.578 -10.131 1.00 22.76 134 GLU A C 1
ATOM 692 O O . GLU A 1 95 ? -0.298 -18.128 -9.121 1.00 23.05 134 GLU A O 1
ATOM 698 N N . ILE A 1 96 ? -0.004 -17.308 -11.195 1.00 16.94 135 ILE A N 1
ATOM 699 C CA . ILE A 1 96 ? 1.437 -17.485 -11.219 1.00 16.64 135 ILE A CA 1
ATOM 700 C C . ILE A 1 96 ? 2.070 -16.096 -11.213 1.00 16.21 135 ILE A C 1
ATOM 701 O O . ILE A 1 96 ? 1.861 -15.311 -12.147 1.00 15.94 135 ILE A O 1
ATOM 706 N N . ARG A 1 97 ? 2.846 -15.796 -10.176 1.00 16.20 136 ARG A N 1
ATOM 707 C CA . ARG A 1 97 ? 3.474 -14.488 -10.061 1.00 15.85 136 ARG A CA 1
ATOM 708 C C . ARG A 1 97 ? 4.655 -14.406 -11.019 1.00 17.34 136 ARG A C 1
ATOM 709 O O . ARG A 1 97 ? 5.526 -15.274 -11.022 1.00 17.14 136 ARG A O 1
ATOM 717 N N . LYS A 1 98 ? 4.667 -13.383 -11.861 1.00 15.17 137 LYS A N 1
ATOM 718 C CA . LYS A 1 98 ? 5.801 -13.129 -12.730 1.00 14.86 137 LYS A CA 1
ATOM 719 C C . LYS A 1 98 ? 6.634 -12.024 -12.079 1.00 14.69 137 LYS A C 1
ATOM 720 O O . LYS A 1 98 ? 6.112 -10.947 -11.782 1.00 18.69 137 LYS A O 1
ATOM 726 N N . LEU A 1 99 ? 7.912 -12.305 -11.848 1.00 14.64 138 LEU A N 1
ATOM 727 C CA . LEU A 1 99 ? 8.845 -11.404 -11.185 1.00 14.53 138 LEU A CA 1
ATOM 728 C C . LEU A 1 99 ? 9.741 -10.731 -12.218 1.00 14.28 138 LEU A C 1
ATOM 729 O O . LEU A 1 99 ? 10.399 -11.413 -13.007 1.00 14.27 138 LEU A O 1
ATOM 734 N N . PHE A 1 100 ? 9.804 -9.402 -12.174 1.00 14.15 139 PHE A N 1
ATOM 735 C CA . PHE A 1 100 ? 10.628 -8.618 -13.085 1.00 13.98 139 PHE A CA 1
ATOM 736 C C . PHE A 1 100 ? 11.576 -7.755 -12.273 1.00 13.96 139 PHE A C 1
ATOM 737 O O . PHE A 1 100 ? 11.373 -7.547 -11.079 1.00 14.03 139 PHE A O 1
ATOM 745 N N . PHE A 1 101 ? 12.596 -7.236 -12.943 1.00 13.90 140 PHE A N 1
ATOM 746 C CA . PHE A 1 101 ? 13.418 -6.150 -12.405 1.00 13.89 140 PHE A CA 1
ATOM 747 C C . PHE A 1 101 ? 13.395 -5.044 -13.461 1.00 13.82 140 PHE A C 1
ATOM 748 O O . PHE A 1 101 ? 14.107 -5.113 -14.476 1.00 13.84 140 PHE A O 1
ATOM 756 N N . ASP A 1 102 ? 12.558 -4.034 -13.201 1.00 13.79 141 ASP A N 1
ATOM 757 C CA . ASP A 1 102 ? 12.120 -3.028 -14.160 1.00 13.79 141 ASP A CA 1
ATOM 758 C C . ASP A 1 102 ? 11.376 -3.700 -15.308 1.00 13.77 141 ASP A C 1
ATOM 759 O O . ASP A 1 102 ? 12.000 -4.119 -16.291 1.00 13.77 141 ASP A O 1
ATOM 764 N N . CYS A 1 103 ? 10.046 -3.759 -15.208 1.00 13.80 142 CYS A N 1
ATOM 765 C CA . CYS A 1 103 ? 9.215 -4.449 -16.193 1.00 13.81 142 CYS A CA 1
ATOM 766 C C . CYS A 1 103 ? 8.857 -3.581 -17.390 1.00 13.86 142 CYS A C 1
ATOM 767 O O . CYS A 1 103 ? 8.246 -4.078 -18.337 1.00 13.89 142 CYS A O 1
ATOM 770 N N . ARG A 1 104 ? 9.227 -2.306 -17.385 1.00 13.91 143 ARG A N 1
ATOM 771 C CA . ARG A 1 104 ? 8.565 -1.361 -18.284 1.00 14.05 143 ARG A CA 1
ATOM 772 C C . ARG A 1 104 ? 8.833 -1.689 -19.746 1.00 14.08 143 ARG A C 1
ATOM 773 O O . ARG A 1 104 ? 7.905 -1.892 -20.536 1.00 14.15 143 ARG A O 1
ATOM 781 N N . ARG A 1 105 ? 10.102 -1.679 -20.128 1.00 14.07 144 ARG A N 1
ATOM 782 C CA . ARG A 1 105 ? 10.473 -2.009 -21.505 1.00 14.74 144 ARG A CA 1
ATOM 783 C C . ARG A 1 105 ? 10.102 -3.450 -21.856 1.00 14.04 144 ARG A C 1
ATOM 784 O O . ARG A 1 105 ? 9.706 -3.736 -22.995 1.00 14.10 144 ARG A O 1
ATOM 792 N N . ASP A 1 106 ? 10.249 -4.371 -20.904 1.00 13.91 145 ASP A N 1
ATOM 793 C CA . ASP A 1 106 ? 9.928 -5.777 -21.155 1.00 13.86 145 ASP A CA 1
ATOM 794 C C . ASP A 1 106 ? 8.469 -5.945 -21.520 1.00 13.90 145 ASP A C 1
ATOM 795 O O . ASP A 1 106 ? 8.129 -6.628 -22.495 1.00 13.93 145 ASP A O 1
ATOM 800 N N . VAL A 1 107 ? 7.591 -5.325 -20.731 1.00 13.93 146 VAL A N 1
ATOM 801 C CA . VAL A 1 107 ? 6.161 -5.469 -20.925 1.00 14.04 146 VAL A CA 1
ATOM 802 C C . VAL A 1 107 ? 5.737 -4.795 -22.221 1.00 14.16 146 VAL A C 1
ATOM 803 O O . VAL A 1 107 ? 4.886 -5.315 -22.966 1.00 14.25 146 VAL A O 1
ATOM 807 N N . GLU A 1 108 ? 6.370 -3.658 -22.543 1.00 14.21 147 GLU A N 1
ATOM 808 C CA . GLU A 1 108 ? 6.126 -3.018 -23.820 1.00 14.39 147 GLU A CA 1
ATOM 809 C C . GLU A 1 108 ? 6.489 -3.946 -24.965 1.00 14.36 147 GLU A C 1
ATOM 810 O O . GLU A 1 108 ? 5.744 -4.045 -25.935 1.00 14.50 147 GLU A O 1
ATOM 816 N N . ALA A 1 109 ? 7.622 -4.645 -24.851 1.00 14.23 148 ALA A N 1
ATOM 817 C CA . ALA A 1 109 ? 8.041 -5.556 -25.917 1.00 14.25 148 ALA A CA 1
ATOM 818 C C . ALA A 1 109 ? 7.153 -6.785 -25.974 1.00 14.19 148 ALA A C 1
ATOM 819 O O . ALA A 1 109 ? 6.845 -7.279 -27.067 1.00 14.27 148 ALA A O 1
ATOM 821 N N . LEU A 1 110 ? 6.745 -7.309 -24.815 1.00 14.10 149 LEU A N 1
ATOM 822 C CA . LEU A 1 110 ? 5.826 -8.443 -24.825 1.00 14.11 149 LEU A CA 1
ATOM 823 C C . LEU A 1 110 ? 4.533 -8.077 -25.540 1.00 14.27 149 LEU A C 1
ATOM 824 O O . LEU A 1 110 ? 4.007 -8.868 -26.322 1.00 14.34 149 LEU A O 1
ATOM 829 N N . SER A 1 111 ? 4.014 -6.874 -25.292 1.00 14.51 150 SER A N 1
ATOM 830 C CA . SER A 1 111 ? 2.734 -6.493 -25.879 1.00 14.59 150 SER A CA 1
ATOM 831 C C . SER A 1 111 ? 2.886 -6.157 -27.360 1.00 14.71 150 SER A C 1
ATOM 832 O O . SER A 1 111 ? 2.128 -6.657 -28.194 1.00 15.15 150 SER A O 1
ATOM 835 N N . CYS A 1 112 ? 3.867 -5.324 -27.697 1.00 14.71 151 CYS A N 1
ATOM 836 C CA . CYS A 1 112 ? 4.059 -4.882 -29.078 1.00 14.89 151 CYS A CA 1
ATOM 837 C C . CYS A 1 112 ? 4.480 -6.021 -29.982 1.00 14.83 151 CYS A C 1
ATOM 838 O O . CYS A 1 112 ? 3.952 -6.173 -31.090 1.00 15.01 151 CYS A O 1
ATOM 841 N N . GLN A 1 113 ? 5.473 -6.786 -29.550 1.00 14.64 152 GLN A N 1
ATOM 842 C CA . GLN A 1 113 ? 6.072 -7.802 -30.399 1.00 16.95 152 GLN A CA 1
ATOM 843 C C . GLN A 1 113 ? 5.373 -9.144 -30.299 1.00 14.56 152 GLN A C 1
ATOM 844 O O . GLN A 1 113 ? 5.246 -9.837 -31.314 1.00 14.65 152 GLN A O 1
ATOM 850 N N . LEU A 1 114 ? 4.877 -9.522 -29.117 1.00 14.45 153 LEU A N 1
ATOM 851 C CA . LEU A 1 114 ? 4.300 -10.845 -28.952 1.00 14.44 153 LEU A CA 1
ATOM 852 C C . LEU A 1 114 ? 2.792 -10.828 -28.812 1.00 14.57 153 LEU A C 1
ATOM 853 O O . LEU A 1 114 ? 2.170 -11.889 -28.937 1.00 16.00 153 LEU A O 1
ATOM 858 N N . GLY A 1 115 ? 2.192 -9.657 -28.582 1.00 14.66 154 GLY A N 1
ATOM 859 C CA . GLY A 1 115 ? 0.766 -9.564 -28.349 1.00 14.86 154 GLY A CA 1
ATOM 860 C C . GLY A 1 115 ? 0.312 -10.160 -27.038 1.00 15.04 154 GLY A C 1
ATOM 861 O O . GLY A 1 115 ? -0.820 -10.613 -26.928 1.00 17.67 154 GLY A O 1
ATOM 862 N N . VAL A 1 116 ? 1.176 -10.170 -26.034 1.00 14.67 155 VAL A N 1
ATOM 863 C CA . VAL A 1 116 ? 0.887 -10.769 -24.743 1.00 15.58 155 VAL A CA 1
ATOM 864 C C . VAL A 1 116 ? 0.984 -9.686 -23.678 1.00 16.84 155 VAL A C 1
ATOM 865 O O . VAL A 1 116 ? 1.878 -8.839 -23.718 1.00 14.52 155 VAL A O 1
ATOM 869 N N . LYS A 1 117 ? 0.039 -9.708 -22.750 1.00 17.72 156 LYS A N 1
ATOM 870 C CA . LYS A 1 117 ? 0.018 -8.824 -21.590 1.00 17.35 156 LYS A CA 1
ATOM 871 C C . LYS A 1 117 ? 0.049 -9.674 -20.326 1.00 16.69 156 LYS A C 1
ATOM 872 O O . LYS A 1 117 ? -0.960 -10.336 -20.007 1.00 18.90 156 LYS A O 1
ATOM 878 N N . PRO A 1 118 ? 1.158 -9.702 -19.586 1.00 20.34 157 PRO A N 1
ATOM 879 C CA . PRO A 1 118 ? 1.239 -10.569 -18.412 1.00 18.87 157 PRO A CA 1
ATOM 880 C C . PRO A 1 118 ? 0.314 -10.109 -17.302 1.00 15.61 157 PRO A C 1
ATOM 881 O O . PRO A 1 118 ? -0.032 -8.932 -17.187 1.00 16.72 157 PRO A O 1
ATOM 885 N N . GLU A 1 119 ? -0.094 -11.049 -16.463 1.00 15.28 158 GLU A N 1
ATOM 886 C CA . GLU A 1 119 ? -0.933 -10.723 -15.319 1.00 15.59 158 GLU A CA 1
ATOM 887 C C . GLU A 1 119 ? -0.389 -11.428 -14.096 1.00 22.66 158 GLU A C 1
ATOM 888 O O . GLU A 1 119 ? 0.150 -12.525 -14.217 1.00 23.63 158 GLU A O 1
ATOM 894 N N . GLY A 1 120 ? -0.496 -10.778 -12.933 1.00 15.78 159 GLY A N 1
ATOM 895 C CA . GLY A 1 120 ? 0.138 -11.275 -11.726 1.00 16.63 159 GLY A CA 1
ATOM 896 C C . GLY A 1 120 ? 1.610 -10.927 -11.695 1.00 17.47 159 GLY A C 1
ATOM 897 O O . GLY A 1 120 ? 2.459 -11.798 -11.542 1.00 23.69 159 GLY A O 1
ATOM 898 N N . VAL A 1 121 ? 1.940 -9.657 -11.867 1.00 20.41 160 VAL A N 1
ATOM 899 C CA . VAL A 1 121 ? 3.320 -9.227 -12.064 1.00 16.92 160 VAL A CA 1
ATOM 900 C C . VAL A 1 121 ? 3.793 -8.524 -10.795 1.00 17.68 160 VAL A C 1
ATOM 901 O O . VAL A 1 121 ? 3.024 -7.814 -10.145 1.00 19.95 160 VAL A O 1
ATOM 905 N N . LEU A 1 122 ? 5.053 -8.731 -10.440 1.00 16.32 161 LEU A N 1
ATOM 906 C CA . LEU A 1 122 ? 5.670 -8.037 -9.314 1.00 14.75 161 LEU A CA 1
ATOM 907 C C . LEU A 1 122 ? 7.040 -7.565 -9.756 1.00 14.47 161 LEU A C 1
ATOM 908 O O . LEU A 1 122 ? 7.881 -8.385 -10.128 1.00 14.40 161 LEU A O 1
ATOM 913 N N . ASP A 1 123 ? 7.268 -6.251 -9.709 1.00 14.37 162 ASP A N 1
ATOM 914 C CA . ASP A 1 123 ? 8.511 -5.650 -10.177 1.00 14.16 162 ASP A CA 1
ATOM 915 C C . ASP A 1 123 ? 9.392 -5.403 -8.959 1.00 14.19 162 ASP A C 1
ATOM 916 O O . ASP A 1 123 ? 9.081 -4.557 -8.115 1.00 14.27 162 ASP A O 1
ATOM 921 N N . LEU A 1 124 ? 10.476 -6.162 -8.846 1.00 14.17 163 LEU A N 1
ATOM 922 C CA . LEU A 1 124 ? 11.273 -6.085 -7.624 1.00 14.26 163 LEU A CA 1
ATOM 923 C C . LEU A 1 124 ? 12.076 -4.790 -7.548 1.00 14.16 163 LEU A C 1
ATOM 924 O O . LEU A 1 124 ? 12.412 -4.330 -6.445 1.00 14.24 163 LEU A O 1
ATOM 929 N N . GLN A 1 125 ? 12.412 -4.189 -8.689 1.00 14.02 164 GLN A N 1
ATOM 930 C CA . GLN A 1 125 ? 13.033 -2.867 -8.630 1.00 13.99 164 GLN A CA 1
ATOM 931 C C . GLN A 1 125 ? 12.083 -1.867 -8.003 1.00 14.04 164 GLN A C 1
ATOM 932 O O . GLN A 1 125 ? 12.474 -1.087 -7.123 1.00 14.09 164 GLN A O 1
ATOM 938 N N . VAL A 1 126 ? 10.821 -1.886 -8.445 1.00 14.06 165 VAL A N 1
ATOM 939 C CA . VAL A 1 126 ? 9.785 -1.039 -7.852 1.00 14.19 165 VAL A CA 1
ATOM 940 C C . VAL A 1 126 ? 9.627 -1.348 -6.360 1.00 14.34 165 VAL A C 1
ATOM 941 O O . VAL A 1 126 ? 9.489 -0.430 -5.538 1.00 14.44 165 VAL A O 1
ATOM 945 N N . PHE A 1 127 ? 9.632 -2.640 -5.996 1.00 14.39 166 PHE A N 1
ATOM 946 C CA . PHE A 1 127 ? 9.580 -3.035 -4.583 1.00 14.58 166 PHE A CA 1
ATOM 947 C C . PHE A 1 127 ? 10.675 -2.327 -3.790 1.00 14.56 166 PHE A C 1
ATOM 948 O O . PHE A 1 127 ? 10.412 -1.699 -2.753 1.00 14.71 166 PHE A O 1
ATOM 956 N N . PHE A 1 128 ? 11.907 -2.388 -4.285 1.00 14.41 167 PHE A N 1
ATOM 957 C CA . PHE A 1 128 ? 13.009 -1.752 -3.570 1.00 14.43 167 PHE A CA 1
ATOM 958 C C . PHE A 1 128 ? 12.817 -0.246 -3.501 1.00 14.42 167 PHE A C 1
ATOM 959 O O . PHE A 1 128 ? 13.037 0.365 -2.450 1.00 14.52 167 PHE A O 1
ATOM 967 N N . THR A 1 129 ? 12.392 0.376 -4.607 1.00 14.32 168 THR A N 1
ATOM 968 C CA . THR A 1 129 ? 12.116 1.810 -4.559 1.00 14.38 168 THR A CA 1
ATOM 969 C C . THR A 1 129 ? 11.017 2.133 -3.553 1.00 14.56 168 THR A C 1
ATOM 970 O O . THR A 1 129 ? 11.133 3.104 -2.803 1.00 14.67 168 THR A O 1
ATOM 974 N N . ALA A 1 130 ? 9.956 1.313 -3.496 1.00 14.65 169 ALA A N 1
ATOM 975 C CA . ALA A 1 130 ? 8.842 1.596 -2.593 1.00 16.14 169 ALA A CA 1
ATOM 976 C C . ALA A 1 130 ? 9.301 1.585 -1.145 1.00 15.04 169 ALA A C 1
ATOM 977 O O . ALA A 1 130 ? 8.809 2.368 -0.322 1.00 15.25 169 ALA A O 1
ATOM 979 N N . ILE A 1 131 ? 10.254 0.716 -0.834 1.00 14.96 170 ILE A N 1
ATOM 980 C CA . ILE A 1 131 ? 10.841 0.685 0.504 1.00 15.10 170 ILE A CA 1
ATOM 981 C C . ILE A 1 131 ? 11.573 1.990 0.778 1.00 17.18 170 ILE A C 1
ATOM 982 O O . ILE A 1 131 ? 11.383 2.622 1.825 1.00 15.25 170 ILE A O 1
ATOM 987 N N . GLN A 1 132 ? 12.414 2.422 -0.167 1.00 14.86 171 GLN A N 1
ATOM 988 C CA . GLN A 1 132 ? 13.103 3.702 0.008 1.00 14.86 171 GLN A CA 1
ATOM 989 C C . GLN A 1 132 ? 12.131 4.861 0.096 1.00 17.69 171 GLN A C 1
ATOM 990 O O . GLN A 1 132 ? 12.406 5.842 0.793 1.00 16.68 171 GLN A O 1
ATOM 996 N N . TRP A 1 133 ? 11.022 4.788 -0.631 1.00 15.02 172 TRP A N 1
ATOM 997 C CA . TRP A 1 133 ? 10.011 5.828 -0.553 1.00 15.22 172 TRP A CA 1
ATOM 998 C C . TRP A 1 133 ? 9.383 5.875 0.834 1.00 15.49 172 TRP A C 1
ATOM 999 O O . TRP A 1 133 ? 9.272 6.949 1.434 1.00 15.68 172 TRP A O 1
ATOM 1010 N N . LYS A 1 134 ? 8.926 4.724 1.342 1.00 15.57 173 LYS A N 1
ATOM 1011 C CA . 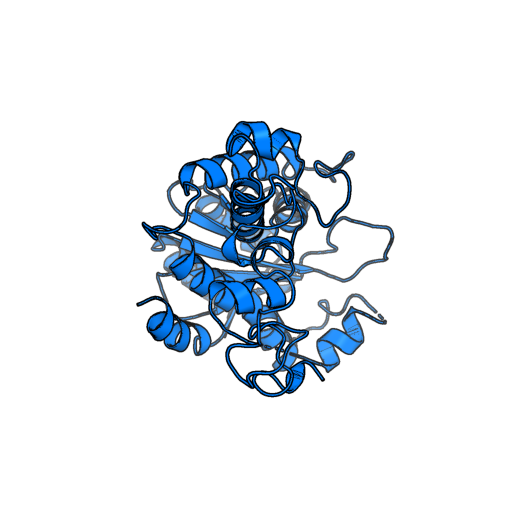LYS A 1 134 ? 8.275 4.695 2.648 1.00 15.90 173 LYS A CA 1
ATOM 1012 C C . LYS A 1 134 ? 9.211 5.178 3.754 1.00 15.94 173 LYS A C 1
ATOM 1013 O O . LYS A 1 134 ? 8.782 5.877 4.676 1.00 16.22 173 LYS A O 1
ATOM 1019 N N . LEU A 1 135 ? 10.485 4.808 3.684 1.00 15.71 174 LEU A N 1
ATOM 1020 C CA . LEU A 1 135 ? 11.428 5.174 4.732 1.00 15.78 174 LEU A CA 1
ATOM 1021 C C . LEU A 1 135 ? 12.027 6.567 4.545 1.00 20.95 174 LEU A C 1
ATOM 1022 O O . LEU A 1 135 ? 12.357 7.215 5.534 1.00 15.98 174 LEU A O 1
ATOM 1027 N N . ARG A 1 136 ? 12.215 7.029 3.304 1.00 15.55 175 ARG A N 1
ATOM 1028 C CA . ARG A 1 136 ? 13.047 8.204 3.058 1.00 15.52 175 ARG A CA 1
ATOM 1029 C C . ARG A 1 136 ? 12.500 9.181 2.022 1.00 15.55 175 ARG A C 1
ATOM 1030 O O . ARG A 1 136 ? 13.142 10.214 1.788 1.00 15.59 175 ARG A O 1
ATOM 1038 N N . SER A 1 137 ? 11.348 8.911 1.413 1.00 15.58 176 SER A N 1
ATOM 1039 C CA . SER A 1 137 ? 10.805 9.742 0.329 1.00 15.64 176 SER A CA 1
ATOM 1040 C C . SER A 1 137 ? 11.755 9.781 -0.868 1.00 15.44 176 SER A C 1
ATOM 1041 O O . SER A 1 137 ? 11.840 10.786 -1.578 1.00 15.54 176 SER A O 1
ATOM 1044 N N . VAL A 1 138 ? 12.462 8.681 -1.084 1.00 16.13 177 VAL A N 1
ATOM 1045 C CA . VAL A 1 138 ? 13.342 8.499 -2.224 1.00 15.04 177 VAL A CA 1
ATOM 1046 C C . VAL A 1 138 ? 12.581 7.681 -3.264 1.00 14.92 177 VAL A C 1
ATOM 1047 O O . VAL A 1 138 ? 12.033 6.619 -2.938 1.00 14.86 177 VAL A O 1
ATOM 1051 N N . ASN A 1 139 ? 12.531 8.187 -4.508 1.00 16.42 178 ASN A N 1
ATOM 1052 C CA . ASN A 1 139 ? 11.860 7.497 -5.611 1.00 14.84 178 ASN A CA 1
ATOM 1053 C C . ASN A 1 139 ? 12.824 7.030 -6.704 1.00 14.69 178 ASN A C 1
ATOM 1054 O O . ASN A 1 139 ? 12.387 6.707 -7.804 1.00 14.65 178 ASN A O 1
ATOM 1059 N N . ARG A 1 140 ? 14.109 6.964 -6.410 1.00 14.65 179 ARG A N 1
ATOM 1060 C CA . ARG A 1 140 ? 15.103 6.492 -7.366 1.00 17.04 179 ARG A CA 1
ATOM 1061 C C . ARG A 1 140 ? 14.914 5.012 -7.710 1.00 14.40 179 ARG A C 1
ATOM 1062 O O . ARG A 1 140 ? 14.651 4.184 -6.842 1.00 14.33 179 ARG A O 1
ATOM 1070 N N . ARG A 1 141 ? 15.095 4.685 -8.984 1.00 14.36 180 ARG A N 1
ATOM 1071 C CA . ARG A 1 141 ? 15.252 3.303 -9.424 1.00 14.23 180 ARG A CA 1
ATOM 1072 C C . ARG A 1 141 ? 16.729 2.940 -9.380 1.00 14.27 180 ARG A C 1
ATOM 1073 O O . ARG A 1 141 ? 17.547 3.550 -10.077 1.00 16.14 180 ARG A O 1
ATOM 1081 N N . SER A 1 142 ? 17.064 1.938 -8.589 1.00 14.23 181 SER A N 1
ATOM 1082 C CA . SER A 1 142 ? 18.438 1.478 -8.500 1.00 18.32 181 SER A CA 1
ATOM 1083 C C . SER A 1 142 ? 18.656 0.291 -9.423 1.00 14.31 181 SER A C 1
ATOM 1084 O O . SER A 1 142 ? 17.737 -0.475 -9.709 1.00 18.19 181 SER A O 1
ATOM 1087 N N . GLY A 1 143 ? 19.880 0.173 -9.915 1.00 16.54 182 GLY A N 1
ATOM 1088 C CA . GLY A 1 143 ? 20.230 -0.923 -10.789 1.00 14.51 182 GLY A CA 1
ATOM 1089 C C . GLY A 1 143 ? 20.354 -2.230 -10.017 1.00 14.52 182 GLY A C 1
ATOM 1090 O O . GLY A 1 143 ? 20.433 -2.267 -8.798 1.00 14.55 182 GLY A O 1
ATOM 1091 N N . MET A 1 144 ? 20.397 -3.323 -10.775 1.00 16.85 183 MET A N 1
ATOM 1092 C CA . MET A 1 144 ? 20.437 -4.656 -10.191 1.00 16.42 183 MET A CA 1
ATOM 1093 C C . MET A 1 144 ? 21.616 -4.835 -9.240 1.00 17.26 183 MET A C 1
ATOM 1094 O O . MET A 1 144 ? 21.486 -5.472 -8.189 1.00 15.30 183 MET A O 1
ATOM 1099 N N . GLY A 1 145 ? 22.780 -4.300 -9.595 1.00 17.64 184 GLY A N 1
ATOM 1100 C CA . GLY A 1 145 ? 23.946 -4.490 -8.744 1.00 17.92 184 GLY A CA 1
ATOM 1101 C C . GLY A 1 145 ? 23.771 -3.878 -7.366 1.00 16.43 184 GLY A C 1
ATOM 1102 O O . GLY A 1 145 ? 24.061 -4.509 -6.347 1.00 15.48 184 GLY A O 1
ATOM 1103 N N . TYR A 1 146 ? 23.281 -2.639 -7.330 1.00 15.14 185 TYR A N 1
ATOM 1104 C CA . TYR A 1 146 ? 23.016 -1.947 -6.074 1.00 16.35 185 TYR A CA 1
ATOM 1105 C C . TYR A 1 146 ? 21.945 -2.657 -5.255 1.00 17.78 185 TYR A C 1
ATOM 1106 O O . TYR A 1 146 ? 22.066 -2.782 -4.027 1.00 15.08 185 TYR A O 1
ATOM 1115 N N . VAL A 1 147 ? 20.865 -3.093 -5.904 1.00 14.84 186 VAL A N 1
ATOM 1116 C CA . VAL A 1 147 ? 19.816 -3.764 -5.150 1.00 15.32 186 VAL A CA 1
ATOM 1117 C C . VAL A 1 147 ? 20.322 -5.087 -4.612 1.00 14.94 186 VAL A C 1
ATOM 1118 O O . VAL A 1 147 ? 20.032 -5.458 -3.471 1.00 18.22 186 VAL A O 1
ATOM 1122 N N . LEU A 1 148 ? 21.082 -5.824 -5.422 1.00 15.07 187 LEU A N 1
ATOM 1123 C CA . LEU A 1 148 ? 21.621 -7.095 -4.958 1.00 17.70 187 LEU A CA 1
ATOM 1124 C C . LEU A 1 148 ? 22.457 -6.909 -3.693 1.00 17.05 187 LEU A C 1
ATOM 1125 O O . LEU A 1 148 ? 22.290 -7.642 -2.716 1.00 16.80 187 LEU A O 1
ATOM 1130 N N . LYS A 1 149 ? 23.326 -5.894 -3.683 1.00 20.23 188 LYS A N 1
ATOM 1131 C CA . LYS A 1 149 ? 24.213 -5.658 -2.546 1.00 21.91 188 LYS A CA 1
ATOM 1132 C C . LYS A 1 149 ? 23.434 -5.223 -1.315 1.00 17.80 188 LYS A C 1
ATOM 1133 O O . LYS A 1 149 ? 23.650 -5.738 -0.206 1.00 19.26 188 LYS A O 1
ATOM 1139 N N . SER A 1 150 ? 22.513 -4.285 -1.488 1.00 17.12 189 SER A N 1
ATOM 1140 C CA . SER A 1 150 ? 21.773 -3.780 -0.343 1.00 21.89 189 SER A CA 1
ATOM 1141 C C . SER A 1 150 ? 20.809 -4.821 0.219 1.00 17.29 189 SER A C 1
ATOM 1142 O O . SER A 1 150 ? 20.621 -4.890 1.434 1.00 23.02 189 SER A O 1
ATOM 1145 N N . VAL A 1 151 ? 20.186 -5.633 -0.631 1.00 16.88 190 VAL A N 1
ATOM 1146 C CA . VAL A 1 151 ? 19.175 -6.568 -0.147 1.00 18.91 190 VAL A CA 1
ATOM 1147 C C . VAL A 1 151 ? 19.782 -7.908 0.256 1.00 17.73 190 VAL A C 1
ATOM 1148 O O . VAL A 1 151 ? 19.436 -8.460 1.300 1.00 19.96 190 VAL A O 1
ATOM 1152 N N . ALA A 1 152 ? 20.678 -8.469 -0.543 1.00 23.14 191 ALA A N 1
ATOM 1153 C CA . ALA A 1 152 ? 21.191 -9.809 -0.290 1.00 25.07 191 ALA A CA 1
ATOM 1154 C C . ALA A 1 152 ? 22.657 -9.828 0.113 1.00 24.67 191 ALA A C 1
ATOM 1155 O O . ALA A 1 152 ? 23.197 -10.904 0.376 1.00 25.49 191 ALA A O 1
ATOM 1157 N N . GLY A 1 153 ? 23.315 -8.677 0.165 1.00 25.60 192 GLY A N 1
ATOM 1158 C CA . GLY A 1 153 ? 24.725 -8.648 0.484 1.00 27.89 192 GLY A CA 1
ATOM 1159 C C . GLY A 1 153 ? 25.614 -9.204 -0.599 1.00 27.20 192 GLY A C 1
ATOM 1160 O O . GLY A 1 153 ? 26.789 -9.464 -0.346 1.00 34.31 192 GLY A O 1
ATOM 1161 N N . LEU A 1 154 ? 25.092 -9.375 -1.807 1.00 18.17 193 LEU A N 1
ATOM 1162 C CA . LEU A 1 154 ? 25.809 -10.029 -2.891 1.00 22.60 193 LEU A CA 1
ATOM 1163 C C . LEU A 1 154 ? 26.448 -9.017 -3.826 1.00 27.68 193 LEU A C 1
ATOM 1164 O O . LEU A 1 154 ? 25.839 -8.001 -4.174 1.00 29.91 193 LEU A O 1
ATOM 1169 N N . THR A 1 155 ? 27.663 -9.326 -4.261 1.00 28.48 194 THR A N 1
ATOM 1170 C CA . THR A 1 155 ? 28.345 -8.605 -5.327 1.00 32.09 194 THR A CA 1
ATOM 1171 C C . THR A 1 155 ? 28.545 -9.587 -6.471 1.00 36.46 194 THR A C 1
ATOM 1172 O O . THR A 1 155 ? 29.288 -10.563 -6.330 1.00 39.88 194 THR A O 1
ATOM 1176 N N . ARG A 1 156 ? 27.871 -9.344 -7.591 1.00 37.34 195 ARG A N 1
ATOM 1177 C CA . ARG A 1 156 ? 27.917 -10.269 -8.719 1.00 39.39 195 ARG A CA 1
ATOM 1178 C C . ARG A 1 156 ? 29.091 -9.942 -9.629 1.00 40.87 195 ARG A C 1
ATOM 1179 O O . ARG A 1 156 ? 30.222 -10.342 -9.352 1.00 42.89 195 ARG A O 1
ATOM 1187 N N . ASP A 1 160 ? 30.789 -12.067 -20.199 1.00 68.28 199 ASP A N 1
ATOM 1188 C CA . ASP A 1 160 ? 30.386 -11.008 -19.276 1.00 69.23 199 ASP A CA 1
ATOM 1189 C C . ASP A 1 160 ? 30.966 -9.674 -19.736 1.00 71.36 199 ASP A C 1
ATOM 1190 O O . ASP A 1 160 ? 30.262 -8.671 -19.815 1.00 71.69 199 ASP A O 1
ATOM 1195 N N . SER A 1 161 ? 32.261 -9.669 -20.047 1.00 71.05 200 SER A N 1
ATOM 1196 C CA . SER A 1 161 ? 32.904 -8.437 -20.482 1.00 70.56 200 SER A CA 1
ATOM 1197 C C . SER A 1 161 ? 32.682 -8.202 -21.969 1.00 66.76 200 SER A C 1
ATOM 1198 O O . SER A 1 161 ? 32.100 -7.187 -22.364 1.00 75.64 200 SER A O 1
ATOM 1201 N N . ALA A 1 162 ? 33.141 -9.139 -22.808 1.00 52.88 201 ALA A N 1
ATOM 1202 C CA . ALA A 1 162 ? 32.990 -9.000 -24.255 1.00 41.69 201 ALA A CA 1
ATOM 1203 C C . ALA A 1 162 ? 31.544 -8.732 -24.652 1.00 43.30 201 ALA A C 1
ATOM 1204 O O . ALA A 1 162 ? 31.289 -8.041 -25.644 1.00 42.94 201 ALA A O 1
ATOM 1206 N N . VAL A 1 163 ? 30.586 -9.267 -23.894 1.00 48.47 202 VAL A N 1
ATOM 1207 C CA . VAL A 1 163 ? 29.187 -8.942 -24.144 1.00 46.69 202 VAL A CA 1
ATOM 1208 C C . VAL A 1 163 ? 28.928 -7.476 -23.826 1.00 47.48 202 VAL A C 1
ATOM 1209 O O . VAL A 1 163 ? 28.346 -6.744 -24.633 1.00 40.93 202 VAL A O 1
ATOM 1213 N N . GLN A 1 164 ? 29.375 -7.025 -22.650 1.00 50.35 203 GLN A N 1
ATOM 1214 C CA . GLN A 1 164 ? 29.260 -5.612 -22.304 1.00 54.11 203 GLN A CA 1
ATOM 1215 C C . GLN A 1 164 ? 30.046 -4.738 -23.268 1.00 56.53 203 GLN A C 1
ATOM 1216 O O . GLN A 1 164 ? 29.632 -3.614 -23.568 1.00 53.02 203 GLN A O 1
ATOM 1222 N N . THR A 1 165 ? 31.174 -5.244 -23.769 1.00 65.02 204 THR A N 1
ATOM 1223 C CA . THR A 1 165 ? 31.992 -4.486 -24.707 1.00 70.80 204 THR A CA 1
ATOM 1224 C C . THR A 1 165 ? 31.256 -4.259 -26.023 1.00 75.09 204 THR A C 1
ATOM 1225 O O . THR A 1 165 ? 31.254 -3.148 -26.560 1.00 85.45 204 THR A O 1
ATOM 1229 N N . ALA A 1 166 ? 30.628 -5.302 -26.568 1.00 62.84 205 ALA A N 1
ATOM 1230 C CA . ALA A 1 166 ? 29.850 -5.107 -27.786 1.00 50.58 205 ALA A CA 1
ATOM 1231 C C . ALA A 1 166 ? 28.570 -4.323 -27.516 1.00 41.44 205 ALA A C 1
ATOM 1232 O O . ALA A 1 166 ? 28.060 -3.644 -28.414 1.00 39.40 205 ALA A O 1
ATOM 1234 N N . MET A 1 167 ? 28.057 -4.380 -26.285 1.00 34.56 206 MET A N 1
ATOM 1235 C CA . MET A 1 167 ? 26.733 -3.835 -25.984 1.00 36.35 206 MET A CA 1
ATOM 1236 C C . MET A 1 167 ? 26.774 -2.338 -25.709 1.00 48.22 206 MET A C 1
ATOM 1237 O O . MET A 1 167 ? 26.226 -1.539 -26.473 1.00 49.21 206 MET A O 1
ATOM 1242 N N . THR A 1 168 ? 27.389 -1.951 -24.592 1.00 63.04 207 THR A N 1
ATOM 1243 C CA . THR A 1 168 ? 27.399 -0.545 -24.206 1.00 69.72 207 THR A CA 1
ATOM 1244 C C . THR A 1 168 ? 28.021 0.317 -25.296 1.00 68.23 207 THR A C 1
ATOM 1245 O O . THR A 1 168 ? 27.515 1.401 -25.606 1.00 73.32 207 THR A O 1
ATOM 1247 N N . LEU A 1 169 ? 29.095 -0.164 -25.910 1.00 58.90 208 LEU A N 1
ATOM 1248 C CA . LEU A 1 169 ? 29.820 0.608 -26.903 1.00 54.52 208 LEU A CA 1
ATOM 1249 C C . LEU A 1 169 ? 29.055 0.669 -28.217 1.00 56.59 208 LEU A C 1
ATOM 1250 O O . LEU A 1 169 ? 28.361 1.648 -28.488 1.00 60.12 208 LEU A O 1
ATOM 1255 N N . ARG A 1 172 ? 25.676 -2.330 -33.404 1.00 50.22 211 ARG A N 1
ATOM 1256 C CA . ARG A 1 172 ? 25.578 -3.783 -33.501 1.00 44.37 211 ARG A CA 1
ATOM 1257 C C . ARG A 1 172 ? 24.405 -4.299 -32.677 1.00 31.31 211 ARG A C 1
ATOM 1258 O O . ARG A 1 172 ? 24.296 -3.966 -31.502 1.00 25.36 211 ARG A O 1
ATOM 1260 N N . PRO A 1 173 ? 23.538 -5.109 -33.292 1.00 27.72 212 PRO A N 1
ATOM 1261 C CA . PRO A 1 173 ? 22.429 -5.711 -32.524 1.00 23.50 212 PRO A CA 1
ATOM 1262 C C . PRO A 1 173 ? 22.885 -6.500 -31.308 1.00 22.97 212 PRO A C 1
ATOM 1263 O O . PRO A 1 173 ? 22.168 -6.540 -30.299 1.00 20.28 212 PRO A O 1
ATOM 1267 N N . VAL A 1 174 ? 24.063 -7.121 -31.378 1.00 26.04 213 VAL A N 1
ATOM 1268 C CA . VAL A 1 174 ? 24.648 -7.942 -30.314 1.00 22.98 213 VAL A CA 1
ATOM 1269 C C . VAL A 1 174 ? 23.962 -9.302 -30.267 1.00 22.75 213 VAL A C 1
ATOM 1270 O O . VAL A 1 174 ? 24.598 -10.332 -30.507 1.00 22.05 213 VAL A O 1
ATOM 1274 N N . TRP A 1 175 ? 22.665 -9.313 -29.965 1.00 21.07 214 TRP A N 1
ATOM 1275 C CA . TRP A 1 175 ? 21.923 -10.529 -29.654 1.00 17.86 214 TRP A CA 1
ATOM 1276 C C . TRP A 1 175 ? 21.354 -11.214 -30.887 1.00 17.34 214 TRP A C 1
ATOM 1277 O O . TRP A 1 175 ? 20.535 -12.135 -30.752 1.00 16.51 214 TRP A O 1
ATOM 1288 N N . ASP A 1 176 ? 21.787 -10.814 -32.072 1.00 17.14 215 ASP A N 1
ATOM 1289 C CA . ASP A 1 176 ? 21.329 -11.447 -33.298 1.00 17.25 215 ASP A CA 1
ATOM 1290 C C . ASP A 1 176 ? 22.147 -12.671 -33.696 1.00 17.63 215 ASP A C 1
ATOM 1291 O O . ASP A 1 176 ? 21.669 -13.479 -34.498 1.00 19.54 215 ASP A O 1
ATOM 1296 N N . ILE A 1 177 ? 23.364 -12.816 -33.180 1.00 22.76 216 ILE A N 1
ATOM 1297 C CA . ILE A 1 177 ? 24.246 -13.860 -33.679 1.00 23.00 216 ILE A CA 1
ATOM 1298 C C . ILE A 1 177 ? 23.744 -15.216 -33.213 1.00 18.25 216 ILE A C 1
ATOM 1299 O O . ILE A 1 177 ? 23.252 -15.371 -32.087 1.00 17.85 216 ILE A O 1
ATOM 1304 N N . ARG A 1 178 ? 23.845 -16.202 -34.099 1.00 19.81 217 ARG A N 1
ATOM 1305 C CA . ARG A 1 178 ? 23.517 -17.587 -33.760 1.00 18.48 217 ARG A CA 1
ATOM 1306 C C . ARG A 1 178 ? 24.591 -18.504 -34.338 1.00 21.33 217 ARG A C 1
ATOM 1307 O O . ARG A 1 178 ? 25.032 -18.323 -35.465 1.00 19.53 217 ARG A O 1
ATOM 1315 N N . PRO A 1 179 ? 25.040 -19.475 -33.558 1.00 20.91 218 PRO A N 1
ATOM 1316 C CA . PRO A 1 179 ? 24.696 -19.725 -32.167 1.00 20.66 218 PRO A CA 1
ATOM 1317 C C . PRO A 1 179 ? 25.230 -18.626 -31.271 1.00 18.88 218 PRO A C 1
ATOM 1318 O O . PRO A 1 179 ? 26.226 -18.001 -31.608 1.00 19.29 218 PRO A O 1
ATOM 1322 N N . LEU A 1 180 ? 24.555 -18.386 -30.147 1.00 18.40 219 LEU A N 1
ATOM 1323 C CA . LEU A 1 180 ? 25.079 -17.463 -29.152 1.00 18.34 219 LEU A CA 1
ATOM 1324 C C . LEU A 1 180 ? 26.244 -18.121 -28.418 1.00 18.83 219 LEU A C 1
ATOM 1325 O O . LEU A 1 180 ? 26.109 -19.255 -27.943 1.00 18.91 219 LEU A O 1
ATOM 1330 N N . PRO A 1 181 ? 27.389 -17.456 -28.301 1.00 21.84 220 PRO A N 1
ATOM 1331 C CA . PRO A 1 181 ? 28.491 -18.037 -27.526 1.00 24.46 220 PRO A CA 1
ATOM 1332 C C . PRO A 1 181 ? 28.072 -18.309 -26.089 1.00 23.84 220 PRO A C 1
ATOM 1333 O O . PRO A 1 181 ? 27.162 -17.673 -25.553 1.00 18.81 220 PRO A O 1
ATOM 1337 N N . ASP A 1 182 ? 28.746 -19.277 -25.472 1.00 19.84 221 ASP A N 1
ATOM 1338 C CA . ASP A 1 182 ? 28.425 -19.645 -24.097 1.00 19.64 221 ASP A CA 1
ATOM 1339 C C . ASP A 1 182 ? 28.371 -18.438 -23.169 1.00 21.48 221 ASP A C 1
ATOM 1340 O O . ASP A 1 182 ? 27.464 -18.330 -22.335 1.00 18.80 221 ASP A O 1
ATOM 1345 N N . HIS A 1 183 ? 29.338 -17.523 -23.282 1.00 19.55 222 HIS A N 1
ATOM 1346 C CA . HIS A 1 183 ? 29.367 -16.409 -22.350 1.00 19.27 222 HIS A CA 1
ATOM 1347 C C . HIS A 1 183 ? 28.241 -15.411 -22.610 1.00 18.61 222 HIS A C 1
ATOM 1348 O O . HIS A 1 183 ? 27.847 -14.701 -21.688 1.00 18.24 222 HIS A O 1
ATOM 1355 N N . PHE A 1 184 ? 27.697 -15.361 -23.831 1.00 18.48 223 PHE A N 1
ATOM 1356 C CA . PHE A 1 184 ? 26.468 -14.601 -24.048 1.00 17.88 223 PHE A CA 1
ATOM 1357 C C . PHE A 1 184 ? 25.291 -15.261 -23.339 1.00 17.44 223 PHE A C 1
ATOM 1358 O O . PHE A 1 184 ? 24.475 -14.587 -22.706 1.00 16.99 223 PHE A O 1
ATOM 1366 N N . LEU A 1 185 ? 25.184 -16.584 -23.441 1.00 17.62 224 LEU A N 1
ATOM 1367 C CA . LEU A 1 185 ? 24.094 -17.285 -22.775 1.00 17.30 224 LEU A CA 1
ATOM 1368 C C . LEU A 1 185 ? 24.155 -17.098 -21.266 1.00 17.21 224 LEU A C 1
ATOM 1369 O O . LEU A 1 185 ? 23.131 -16.858 -20.615 1.00 16.80 224 LEU A O 1
ATOM 1374 N N . GLU A 1 186 ? 25.345 -17.231 -20.690 1.00 17.64 225 GLU A N 1
ATOM 1375 C CA . GLU A 1 186 ? 25.488 -17.076 -19.247 1.00 17.61 225 GLU A CA 1
ATOM 1376 C C . GLU A 1 186 ? 25.183 -15.650 -18.826 1.00 17.21 225 GLU A C 1
ATOM 1377 O O . GLU A 1 186 ? 24.536 -15.416 -17.795 1.00 16.92 225 GLU A O 1
ATOM 1383 N N . TYR A 1 187 ? 25.657 -14.690 -19.613 1.00 17.24 226 TYR A N 1
ATOM 1384 C CA . TYR A 1 187 ? 25.282 -13.303 -19.390 1.00 18.66 226 TYR A CA 1
ATOM 1385 C C . TYR A 1 187 ? 23.769 -13.162 -19.369 1.00 16.35 226 TYR A C 1
ATOM 1386 O O . TYR A 1 187 ? 23.207 -12.623 -18.423 1.00 16.06 226 TYR A O 1
ATOM 1395 N N . ALA A 1 188 ? 23.091 -13.686 -20.396 1.00 16.26 227 ALA A N 1
ATOM 1396 C CA . ALA A 1 188 ? 21.637 -13.618 -20.425 1.00 15.82 227 ALA A CA 1
ATOM 1397 C C . ALA A 1 188 ? 21.006 -14.344 -19.247 1.00 15.72 227 ALA A C 1
ATOM 1398 O O . ALA A 1 188 ? 19.909 -13.984 -18.825 1.00 15.39 227 ALA A O 1
ATOM 1400 N N . ALA A 1 189 ? 21.661 -15.377 -18.719 1.00 16.05 228 ALA A N 1
ATOM 1401 C CA . ALA A 1 189 ? 21.038 -16.160 -17.656 1.00 16.04 228 ALA A CA 1
ATOM 1402 C C . ALA A 1 189 ? 21.092 -15.480 -16.296 1.00 15.94 228 ALA A C 1
ATOM 1403 O O . ALA A 1 189 ? 20.304 -15.828 -15.423 1.00 15.85 228 ALA A O 1
ATOM 1405 N N . GLY A 1 190 ? 21.980 -14.505 -16.114 1.00 15.99 229 GLY A N 1
ATOM 1406 C CA . GLY A 1 190 ? 22.296 -14.048 -14.766 1.00 16.01 229 GLY A CA 1
ATOM 1407 C C . GLY A 1 190 ? 21.143 -13.346 -14.074 1.00 15.62 229 GLY A C 1
ATOM 1408 O O . GLY A 1 190 ? 20.868 -13.600 -12.902 1.00 15.66 229 GLY A O 1
ATOM 1409 N N . ASP A 1 191 ? 20.450 -12.450 -14.780 1.00 15.30 230 ASP A N 1
ATOM 1410 C CA . ASP A 1 191 ? 19.490 -11.598 -14.083 1.00 15.00 230 ASP A CA 1
ATOM 1411 C C . ASP A 1 191 ? 18.347 -12.386 -13.451 1.00 14.94 230 ASP A C 1
ATOM 1412 O O . ASP A 1 191 ? 17.909 -12.045 -12.347 1.00 14.88 230 ASP A O 1
ATOM 1417 N N . VAL A 1 192 ? 17.823 -13.422 -14.129 1.00 14.99 231 VAL A N 1
ATOM 1418 C CA . VAL A 1 192 ? 16.650 -14.082 -13.562 1.00 14.97 231 VAL A CA 1
ATOM 1419 C C . VAL A 1 192 ? 17.024 -14.882 -12.322 1.00 15.27 231 VAL A C 1
ATOM 1420 O O . VAL A 1 192 ? 16.199 -15.033 -11.418 1.00 15.29 231 VAL A O 1
ATOM 1424 N N . ARG A 1 193 ? 18.254 -15.401 -12.258 1.00 15.57 232 ARG A N 1
ATOM 1425 C CA . ARG A 1 193 ? 18.719 -15.999 -11.003 1.00 15.90 232 ARG A CA 1
ATOM 1426 C C . ARG A 1 193 ? 18.663 -14.974 -9.881 1.00 17.13 232 ARG A C 1
ATOM 1427 O O . ARG A 1 193 ? 18.174 -15.254 -8.784 1.00 15.89 232 ARG A O 1
ATOM 1435 N N . HIS A 1 194 ? 19.177 -13.779 -10.149 1.00 15.57 233 HIS A N 1
ATOM 1436 C CA . HIS A 1 194 ? 19.178 -12.708 -9.156 1.00 15.45 233 HIS A CA 1
ATOM 1437 C C . HIS A 1 194 ? 17.768 -12.275 -8.796 1.00 15.20 233 HIS A C 1
ATOM 1438 O O . HIS A 1 194 ? 17.479 -12.001 -7.640 1.00 15.25 233 HIS A O 1
ATOM 1445 N N . ILE A 1 195 ? 16.874 -12.222 -9.778 1.00 14.99 234 ILE A N 1
ATOM 1446 C CA . ILE A 1 195 ? 15.491 -11.870 -9.499 1.00 14.83 234 ILE A CA 1
ATOM 1447 C C . ILE A 1 195 ? 14.852 -12.891 -8.570 1.00 15.08 234 ILE A C 1
ATOM 1448 O O . ILE A 1 195 ? 14.162 -12.529 -7.614 1.00 15.11 234 ILE A O 1
ATOM 1453 N N . LEU A 1 196 ? 15.038 -14.181 -8.856 1.00 15.31 235 LEU A N 1
ATOM 1454 C CA . LEU A 1 196 ? 14.382 -15.185 -8.030 1.00 15.62 235 LEU A CA 1
ATOM 1455 C C . LEU A 1 196 ? 14.950 -15.164 -6.615 1.00 15.87 235 LEU A C 1
ATOM 1456 O O . LEU A 1 196 ? 14.204 -15.228 -5.633 1.00 16.03 235 LEU A O 1
ATOM 1461 N N . LEU A 1 197 ? 16.259 -15.014 -6.482 1.00 15.95 236 LEU A N 1
ATOM 1462 C CA . LEU A 1 197 ? 16.805 -15.005 -5.131 1.00 18.21 236 LEU A CA 1
ATOM 1463 C C . LEU A 1 197 ? 16.390 -13.742 -4.386 1.00 17.25 236 LEU A C 1
ATOM 1464 O O . LEU A 1 197 ? 16.129 -13.789 -3.176 1.00 17.14 236 LEU A O 1
ATOM 1469 N N . LEU A 1 198 ? 16.301 -12.605 -5.096 1.00 15.63 237 LEU A N 1
ATOM 1470 C CA . LEU A 1 198 ? 15.849 -11.375 -4.454 1.00 15.45 237 LEU A CA 1
ATOM 1471 C C . LEU A 1 198 ? 14.431 -11.496 -3.938 1.00 15.50 237 LEU A C 1
ATOM 1472 O O . LEU A 1 198 ? 14.087 -10.871 -2.922 1.00 16.37 237 LEU A O 1
ATOM 1477 N N . SER A 1 199 ? 13.580 -12.247 -4.646 1.00 16.05 238 SER A N 1
ATOM 1478 C CA . SER A 1 199 ? 12.205 -12.424 -4.193 1.00 15.65 238 SER A CA 1
ATOM 1479 C C . SER A 1 199 ? 12.160 -13.107 -2.838 1.00 16.82 238 SER A C 1
ATOM 1480 O O . SER A 1 199 ? 11.243 -12.857 -2.058 1.00 18.25 238 SER A O 1
ATOM 1483 N N . ASN A 1 200 ? 13.159 -13.937 -2.532 1.00 16.32 239 ASN A N 1
ATOM 1484 C CA . ASN A 1 200 ? 13.193 -14.604 -1.231 1.00 18.83 239 ASN A CA 1
ATOM 1485 C C . ASN A 1 200 ? 13.408 -13.609 -0.108 1.00 17.03 239 ASN A C 1
ATOM 1486 O O . ASN A 1 200 ? 12.966 -13.838 1.023 1.00 20.26 239 ASN A O 1
ATOM 1491 N N . TYR A 1 201 ? 14.095 -12.512 -0.392 1.00 16.45 240 TYR A N 1
ATOM 1492 C CA . TYR A 1 201 ? 14.339 -11.516 0.628 1.00 18.40 240 TYR A CA 1
ATOM 1493 C C . TYR A 1 201 ? 13.202 -10.518 0.744 1.00 20.35 240 TYR A C 1
ATOM 1494 O O . TYR A 1 201 ? 12.936 -10.023 1.839 1.00 21.00 240 TYR A O 1
A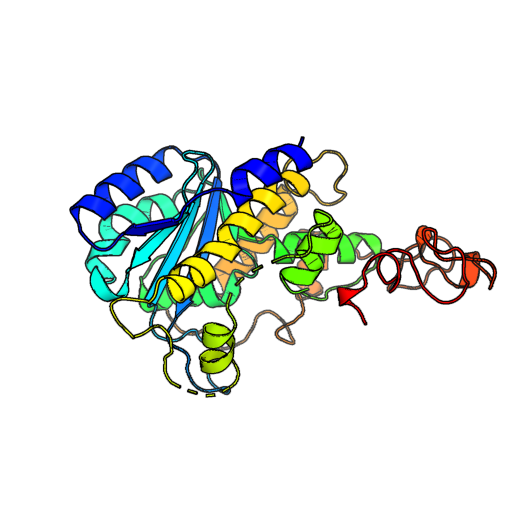TOM 1503 N N . LEU A 1 202 ? 12.536 -10.204 -0.369 1.00 17.06 241 LEU A N 1
ATOM 1504 C CA . LEU A 1 202 ? 11.591 -9.100 -0.413 1.00 15.81 241 LEU A CA 1
ATOM 1505 C C . LEU A 1 202 ? 10.146 -9.536 -0.259 1.00 21.27 241 LEU A C 1
ATOM 1506 O O . LEU A 1 202 ? 9.333 -8.762 0.250 1.00 25.59 241 LEU A O 1
ATOM 1511 N N . VAL A 1 203 ? 9.813 -10.753 -0.676 1.00 20.10 242 VAL A N 1
ATOM 1512 C CA . VAL A 1 203 ? 8.442 -11.238 -0.730 1.00 25.29 242 VAL A CA 1
ATOM 1513 C C . VAL A 1 203 ? 8.210 -12.168 0.448 1.00 34.93 242 VAL A C 1
ATOM 1514 O O . VAL A 1 203 ? 9.042 -13.040 0.736 1.00 31.24 242 VAL A O 1
ATOM 1518 N N . GLY A 1 204 ? 7.083 -11.984 1.131 1.00 38.66 243 GLY A N 1
ATOM 1519 C CA . GLY A 1 204 ? 6.766 -12.816 2.272 1.00 44.77 243 GLY A CA 1
ATOM 1520 C C . GLY A 1 204 ? 7.720 -12.665 3.428 1.00 45.77 243 GLY A C 1
ATOM 1521 O O . GLY A 1 204 ? 7.786 -13.545 4.286 1.00 50.46 243 GLY A O 1
ATOM 1522 N N . ASN A 1 205 ? 8.483 -11.576 3.465 1.00 46.19 244 ASN A N 1
ATOM 1523 C CA . ASN A 1 205 ? 9.375 -11.289 4.581 1.00 40.00 244 ASN A CA 1
ATOM 1524 C C . ASN A 1 205 ? 8.615 -10.397 5.547 1.00 40.12 244 ASN A C 1
ATOM 1525 O O . ASN A 1 205 ? 8.370 -9.223 5.255 1.00 37.95 244 ASN A O 1
ATOM 1530 N N . LYS A 1 206 ? 8.252 -10.960 6.700 1.00 41.84 245 LYS A N 1
ATOM 1531 C CA . LYS A 1 206 ? 7.450 -10.225 7.669 1.00 40.67 245 LYS A CA 1
ATOM 1532 C C . LYS A 1 206 ? 8.064 -8.872 8.013 1.00 36.77 245 LYS A C 1
ATOM 1533 O O . LYS A 1 206 ? 7.329 -7.911 8.268 1.00 40.74 245 LYS A O 1
ATOM 1535 N N . ASP A 1 207 ? 9.392 -8.762 7.993 1.00 27.01 246 ASP A N 1
ATOM 1536 C CA . ASP A 1 207 ? 10.069 -7.549 8.429 1.00 34.24 246 ASP A CA 1
ATOM 1537 C C . ASP A 1 207 ? 10.391 -6.570 7.290 1.00 33.89 246 ASP A C 1
ATOM 1538 O O . ASP A 1 207 ? 11.156 -5.624 7.505 1.00 40.30 246 ASP A O 1
ATOM 1543 N N . VAL A 1 208 ? 9.836 -6.763 6.095 1.00 25.35 247 VAL A N 1
ATOM 1544 C CA . VAL A 1 208 ? 9.938 -5.748 5.040 1.00 19.45 247 VAL A CA 1
ATOM 1545 C C . VAL A 1 208 ? 8.779 -4.785 5.265 1.00 16.85 247 VAL A C 1
ATOM 1546 O O . VAL A 1 208 ? 7.651 -5.243 5.438 1.00 17.17 247 VAL A O 1
ATOM 1550 N N . PRO A 1 209 ? 8.997 -3.470 5.263 1.00 16.64 248 PRO A N 1
ATOM 1551 C CA . PRO A 1 209 ? 7.959 -2.525 5.704 1.00 24.96 248 PRO A CA 1
ATOM 1552 C C . PRO A 1 209 ? 6.945 -2.088 4.652 1.00 27.07 248 PRO A C 1
ATOM 1553 O O . PRO A 1 209 ? 6.113 -1.219 4.950 1.00 21.68 248 PRO A O 1
ATOM 1557 N N . VAL A 1 210 ? 7.002 -2.626 3.436 1.00 23.03 249 VAL A N 1
ATOM 1558 C CA . VAL A 1 210 ? 5.997 -2.377 2.413 1.00 16.42 249 VAL A CA 1
ATOM 1559 C C . VAL A 1 210 ? 5.302 -3.693 2.094 1.00 16.60 249 VAL A C 1
ATOM 1560 O O . VAL A 1 210 ? 5.952 -4.737 2.029 1.00 18.99 249 VAL A O 1
ATOM 1564 N N . ASP A 1 211 ? 3.980 -3.636 1.922 1.00 18.36 250 ASP A N 1
ATOM 1565 C CA . ASP A 1 211 ? 3.167 -4.824 1.670 1.00 19.98 250 ASP A CA 1
ATOM 1566 C C . ASP A 1 211 ? 3.339 -5.305 0.233 1.00 16.79 250 ASP A C 1
ATOM 1567 O O . ASP A 1 211 ? 3.317 -4.504 -0.700 1.00 16.51 250 ASP A O 1
ATOM 1572 N N . VAL A 1 212 ? 3.502 -6.620 0.052 1.00 16.85 251 VAL A N 1
ATOM 1573 C CA . VAL A 1 212 ? 3.666 -7.147 -1.298 1.00 17.90 251 VAL A CA 1
ATOM 1574 C C . VAL A 1 212 ? 2.439 -6.849 -2.153 1.00 16.62 251 VAL A C 1
ATOM 1575 O O . VAL A 1 212 ? 2.564 -6.577 -3.346 1.00 16.30 251 VAL A O 1
ATOM 1579 N N . VAL A 1 213 ? 1.248 -6.854 -1.558 1.00 17.10 252 VAL A N 1
ATOM 1580 C CA . VAL A 1 213 ? 0.031 -6.581 -2.317 1.00 17.27 252 VAL A CA 1
ATOM 1581 C C . VAL A 1 213 ? 0.057 -5.158 -2.878 1.00 17.02 252 VAL A C 1
ATOM 1582 O O . VAL A 1 213 ? -0.346 -4.911 -4.025 1.00 16.89 252 VAL A O 1
ATOM 1586 N N . ALA A 1 214 ? 0.542 -4.205 -2.075 1.00 16.98 253 ALA A N 1
ATOM 1587 C CA . ALA A 1 214 ? 0.657 -2.832 -2.546 1.00 16.79 253 ALA A CA 1
ATOM 1588 C C . ALA A 1 214 ? 1.573 -2.749 -3.755 1.00 16.27 253 ALA A C 1
ATOM 1589 O O . ALA A 1 214 ? 1.260 -2.064 -4.735 1.00 16.18 253 ALA A O 1
ATOM 1591 N N . VAL A 1 215 ? 2.705 -3.442 -3.707 1.00 15.99 254 VAL A N 1
ATOM 1592 C CA . VAL A 1 215 ? 3.640 -3.384 -4.822 1.00 15.56 254 VAL A CA 1
ATOM 1593 C C . VAL A 1 215 ? 3.084 -4.142 -6.026 1.00 15.52 254 VAL A C 1
ATOM 1594 O O . VAL A 1 215 ? 3.343 -3.773 -7.179 1.00 15.28 254 VAL A O 1
ATOM 1598 N N . GLU A 1 216 ? 2.301 -5.188 -5.784 1.00 15.80 255 GLU A N 1
ATOM 1599 C CA . GLU A 1 216 ? 1.661 -5.879 -6.902 1.00 15.81 255 GLU A CA 1
ATOM 1600 C C . GLU A 1 216 ? 0.722 -4.935 -7.635 1.00 15.91 255 GLU A C 1
ATOM 1601 O O . GLU A 1 216 ? 0.697 -4.905 -8.871 1.00 15.73 255 GLU A O 1
ATOM 1607 N N . ARG A 1 217 ? -0.060 -4.154 -6.880 1.00 16.24 256 ARG A N 1
ATOM 1608 C CA . ARG A 1 217 ? -0.989 -3.209 -7.490 1.00 16.43 256 ARG A CA 1
ATOM 1609 C C . ARG A 1 217 ? -0.233 -2.110 -8.226 1.00 16.10 256 ARG A C 1
ATOM 1610 O O . ARG A 1 217 ? -0.611 -1.716 -9.341 1.00 16.08 256 ARG A O 1
ATOM 1618 N N . LEU A 1 218 ? 0.856 -1.638 -7.636 1.00 15.86 257 LEU A N 1
ATOM 1619 C CA . LEU A 1 218 ? 1.653 -0.617 -8.302 1.00 15.60 257 LEU A CA 1
ATOM 1620 C C . LEU A 1 218 ? 2.279 -1.174 -9.573 1.00 15.28 257 LEU A C 1
ATOM 1621 O O . LEU A 1 218 ? 2.256 -0.526 -10.630 1.00 15.23 257 LEU A O 1
ATOM 1626 N N . THR A 1 219 ? 2.797 -2.400 -9.505 1.00 15.12 258 THR A N 1
ATOM 1627 C CA . THR A 1 219 ? 3.300 -3.027 -10.722 1.00 14.87 258 THR A CA 1
ATOM 1628 C C . THR A 1 219 ? 2.192 -3.196 -11.763 1.00 15.02 258 THR A C 1
ATOM 1629 O O . THR A 1 219 ? 2.433 -3.023 -12.965 1.00 14.88 258 THR A O 1
ATOM 1633 N N . ALA A 1 220 ? 0.982 -3.581 -11.334 1.00 15.35 259 ALA A N 1
ATOM 1634 C CA . ALA A 1 220 ? -0.105 -3.737 -12.299 1.00 15.54 259 ALA A CA 1
ATOM 1635 C C . ALA A 1 220 ? -0.380 -2.433 -13.029 1.00 15.61 259 ALA A C 1
ATOM 1636 O O . ALA A 1 220 ? -0.736 -2.449 -14.209 1.00 15.63 259 ALA A O 1
ATOM 1638 N N . GLN A 1 221 ? -0.227 -1.301 -12.339 1.00 15.69 260 GLN A N 1
ATOM 1639 C CA . GLN A 1 221 ? -0.386 -0.010 -12.999 1.00 15.80 260 GLN A CA 1
ATOM 1640 C C . GLN A 1 221 ? 0.667 0.178 -14.087 1.00 15.47 260 GLN A C 1
ATOM 1641 O O . GLN A 1 221 ? 0.376 0.724 -15.152 1.00 15.58 260 GLN A O 1
ATOM 1647 N N . TYR A 1 222 ? 1.905 -0.222 -13.809 1.00 15.14 261 TYR A N 1
ATOM 1648 C CA . TYR A 1 222 ? 2.959 -0.141 -14.823 1.00 14.88 261 TYR A CA 1
ATOM 1649 C C . TYR A 1 222 ? 2.643 -1.026 -16.018 1.00 14.84 261 TYR A C 1
ATOM 1650 O O . TYR A 1 222 ? 2.881 -0.634 -17.173 1.00 14.82 261 TYR A O 1
ATOM 1659 N N . VAL A 1 223 ? 2.104 -2.223 -15.767 1.00 14.85 262 VAL A N 1
ATOM 1660 C CA . VAL A 1 223 ? 1.765 -3.099 -16.890 1.00 14.83 262 VAL A CA 1
ATOM 1661 C C . VAL A 1 223 ? 0.617 -2.499 -17.700 1.00 15.12 262 VAL A C 1
ATOM 1662 O O . VAL A 1 223 ? 0.609 -2.565 -18.927 1.00 15.10 262 VAL A O 1
ATOM 1666 N N . GLU A 1 224 ? -0.364 -1.887 -17.030 1.00 15.84 263 GLU A N 1
ATOM 1667 C CA . GLU A 1 224 ? -1.435 -1.217 -17.765 1.00 15.78 263 GLU A CA 1
ATOM 1668 C C . GLU A 1 224 ? -0.888 -0.102 -18.640 1.00 15.77 263 GLU A C 1
ATOM 1669 O O . GLU A 1 224 ? -1.380 0.137 -19.746 1.00 15.95 263 GLU A O 1
ATOM 1675 N N . HIS A 1 225 ? 0.106 0.619 -18.141 1.00 15.60 264 HIS A N 1
ATOM 1676 C CA . HIS A 1 225 ? 0.650 1.761 -18.866 1.00 15.66 264 HIS A CA 1
ATOM 1677 C C . HIS A 1 225 ? 1.479 1.312 -20.070 1.00 15.44 264 HIS A C 1
ATOM 1678 O O . HIS A 1 225 ? 1.398 1.918 -21.147 1.00 15.62 264 HIS A O 1
ATOM 1685 N N . TYR A 1 226 ? 2.257 0.232 -19.916 1.00 15.10 265 TYR A N 1
ATOM 1686 C CA . TYR A 1 226 ? 3.278 -0.127 -20.896 1.00 14.91 265 TYR A CA 1
ATOM 1687 C C . TYR A 1 226 ? 2.859 -1.250 -21.830 1.00 14.88 265 TYR A C 1
ATOM 1688 O O . TYR A 1 226 ? 3.492 -1.431 -22.869 1.00 14.81 265 TYR A O 1
ATOM 1697 N N . ALA A 1 227 ? 1.802 -1.985 -21.506 1.00 14.96 266 ALA A N 1
ATOM 1698 C CA . ALA A 1 227 ? 1.323 -3.090 -22.338 1.00 14.96 266 ALA A CA 1
ATOM 1699 C C . ALA A 1 227 ? 0.044 -2.648 -23.044 1.00 16.61 266 ALA A C 1
ATOM 1700 O O . ALA A 1 227 ? -1.056 -3.045 -22.670 1.00 19.35 266 ALA A O 1
ATOM 1702 N N . VAL A 1 228 ? 0.208 -1.852 -24.101 1.00 15.43 267 VAL A N 1
ATOM 1703 C CA . VAL A 1 228 ? -0.906 -1.240 -24.824 1.00 15.83 267 VAL A CA 1
ATOM 1704 C C . VAL A 1 228 ? -0.898 -1.592 -26.305 1.00 16.21 267 VAL A C 1
ATOM 1705 O O . VAL A 1 228 ? -1.574 -0.926 -27.095 1.00 16.23 267 VAL A O 1
ATOM 1709 N N . GLY A 1 229 ? -0.125 -2.589 -26.710 1.00 15.59 268 GLY A N 1
ATOM 1710 C CA . GLY A 1 229 ? -0.196 -3.047 -28.081 1.00 16.51 268 GLY A CA 1
ATOM 1711 C C . GLY A 1 229 ? 0.494 -2.187 -29.111 1.00 17.66 268 GLY A C 1
ATOM 1712 O O . GLY A 1 229 ? 0.359 -2.460 -30.306 1.00 21.62 268 GLY A O 1
ATOM 1713 N N . LYS A 1 230 ? 1.244 -1.178 -28.685 1.00 15.78 269 LYS A N 1
ATOM 1714 C CA . LYS A 1 230 ? 1.928 -0.217 -29.525 1.00 19.02 269 LYS A CA 1
ATOM 1715 C C . LYS A 1 230 ? 2.977 0.464 -28.673 1.00 15.85 269 LYS A C 1
ATOM 1716 O O . LYS A 1 230 ? 2.888 0.417 -27.444 1.00 15.68 269 LYS A O 1
ATOM 1722 N N . PRO A 1 231 ? 3.992 1.060 -29.261 1.00 15.95 270 PRO A N 1
ATOM 1723 C CA . PRO A 1 231 ? 4.979 1.744 -28.426 1.00 15.86 270 PRO A CA 1
ATOM 1724 C C . PRO A 1 231 ? 4.322 2.817 -27.558 1.00 16.04 270 PRO A C 1
ATOM 1725 O O . PRO A 1 231 ? 3.333 3.440 -27.941 1.00 17.40 270 PRO A O 1
ATOM 1729 N N . VAL A 1 232 ? 4.825 2.932 -26.336 1.00 15.82 271 VAL A N 1
ATOM 1730 C CA . VAL A 1 232 ? 4.321 3.919 -25.394 1.00 15.98 271 VAL A CA 1
ATOM 1731 C C . VAL A 1 232 ? 4.685 5.306 -25.885 1.00 19.18 271 VAL A C 1
ATOM 1732 O O . VAL A 1 232 ? 5.842 5.563 -26.242 1.00 20.24 271 VAL A O 1
ATOM 1736 N N . ILE A 1 233 ? 3.704 6.212 -25.864 1.00 16.75 272 ILE A N 1
ATOM 1737 C CA . ILE A 1 233 ? 3.932 7.591 -26.281 1.00 22.71 272 ILE A CA 1
ATOM 1738 C C . ILE A 1 233 ? 4.574 8.382 -25.154 1.00 21.00 272 ILE A C 1
ATOM 1739 O O . ILE A 1 233 ? 5.677 8.916 -25.290 1.00 30.69 272 ILE A O 1
ATOM 1744 N N . THR A 1 234 ? 3.900 8.435 -24.013 1.00 17.09 273 THR A N 1
ATOM 1745 C CA . THR A 1 234 ? 4.288 9.257 -22.877 1.00 19.67 273 THR A CA 1
ATOM 1746 C C . THR A 1 234 ? 4.698 8.325 -21.753 1.00 21.16 273 THR A C 1
ATOM 1747 O O . THR A 1 234 ? 3.919 7.458 -21.362 1.00 17.42 273 THR A O 1
ATOM 1751 N N . GLU A 1 235 ? 5.917 8.485 -21.258 1.00 16.42 274 GLU A N 1
ATOM 1752 C CA . GLU A 1 235 ? 6.393 7.634 -20.177 1.00 17.30 274 GLU A CA 1
ATOM 1753 C C . GLU A 1 235 ? 5.622 7.883 -18.881 1.00 16.02 274 GLU A C 1
ATOM 1754 O O . GLU A 1 235 ? 5.130 8.979 -18.625 1.00 16.36 274 GLU A O 1
ATOM 1760 N N . ALA A 1 236 ? 5.553 6.852 -18.037 1.00 15.70 275 ALA A N 1
ATOM 1761 C CA . ALA A 1 236 ? 4.860 7.007 -16.762 1.00 15.75 275 ALA A CA 1
ATOM 1762 C C . ALA A 1 236 ? 5.728 7.708 -15.734 1.00 15.71 275 ALA A C 1
ATOM 1763 O O . ALA A 1 236 ? 5.204 8.299 -14.786 1.00 15.89 275 ALA A O 1
ATOM 1765 N N . ASP A 1 237 ? 7.041 7.632 -15.897 1.00 15.52 276 ASP A N 1
ATOM 1766 C CA . ASP A 1 237 ? 7.990 8.229 -14.977 1.00 15.48 276 ASP A CA 1
ATOM 1767 C C . ASP A 1 237 ? 8.641 9.440 -15.630 1.00 15.76 276 ASP A C 1
ATOM 1768 O O . ASP A 1 237 ? 8.907 9.434 -16.833 1.00 17.89 276 ASP A O 1
ATOM 1773 N N . ALA A 1 238 ? 8.888 10.486 -14.833 1.00 18.54 277 ALA A N 1
ATOM 1774 C CA . ALA A 1 238 ? 9.365 11.745 -15.414 1.00 21.13 277 ALA A CA 1
ATOM 1775 C C . ALA A 1 238 ? 10.761 11.610 -16.026 1.00 17.42 277 ALA A C 1
ATOM 1776 O O . ALA A 1 238 ? 11.093 12.348 -16.966 1.00 18.77 277 ALA A O 1
ATOM 1778 N N . THR A 1 239 ? 11.580 10.708 -15.503 1.00 15.90 278 THR A N 1
ATOM 1779 C CA . THR A 1 239 ? 12.881 10.329 -16.033 1.00 15.83 278 THR A CA 1
ATOM 1780 C C . THR A 1 239 ? 13.030 8.838 -15.874 1.00 15.44 278 THR A C 1
ATOM 1781 O O . THR A 1 239 ? 12.417 8.230 -14.979 1.00 15.21 278 THR A O 1
ATOM 1785 N N . PRO A 1 240 ? 13.865 8.183 -16.687 1.00 15.57 279 PRO A N 1
ATOM 1786 C CA . PRO A 1 240 ? 13.892 6.717 -16.685 1.00 15.07 279 PRO A CA 1
ATOM 1787 C C . PRO A 1 240 ? 14.276 6.107 -15.350 1.00 14.84 279 PRO A C 1
ATOM 1788 O O . PRO A 1 240 ? 13.764 5.035 -15.005 1.00 15.85 279 PRO A O 1
ATOM 1792 N N . ALA A 1 241 ? 15.147 6.755 -14.579 1.00 14.93 280 ALA A N 1
ATOM 1793 C CA . ALA A 1 241 ? 15.645 6.135 -13.361 1.00 14.75 280 ALA A CA 1
ATOM 1794 C C . ALA A 1 241 ? 14.869 6.578 -12.127 1.00 14.71 280 ALA A C 1
ATOM 1795 O O . ALA A 1 241 ? 15.448 6.683 -11.045 1.00 14.70 280 ALA A O 1
ATOM 1797 N N . GLU A 1 242 ? 13.570 6.842 -12.259 1.00 15.38 281 GLU A N 1
ATOM 1798 C CA . GLU A 1 242 ? 12.753 7.085 -11.076 1.00 14.74 281 GLU A CA 1
ATOM 1799 C C . GLU A 1 242 ? 11.380 6.420 -11.197 1.00 14.68 281 GLU A C 1
ATOM 1800 O O . GLU A 1 242 ? 10.976 5.921 -12.250 1.00 14.65 281 GLU A O 1
ATOM 1806 N N . VAL A 1 243 ? 10.686 6.368 -10.062 1.00 14.70 282 VAL A N 1
ATOM 1807 C CA . VAL A 1 243 ? 9.311 5.906 -9.985 1.00 14.74 282 VAL A CA 1
ATOM 1808 C C . VAL A 1 243 ? 8.457 7.122 -9.684 1.00 15.04 282 VAL A C 1
ATOM 1809 O O . VAL A 1 243 ? 8.734 7.858 -8.730 1.00 15.14 282 VAL A O 1
ATOM 1813 N N . ASN A 1 244 ? 7.464 7.350 -10.530 1.00 15.21 283 ASN A N 1
ATOM 1814 C CA . ASN A 1 244 ? 6.465 8.398 -10.393 1.00 15.58 283 ASN A CA 1
ATOM 1815 C C . ASN A 1 244 ? 6.051 8.592 -8.931 1.00 15.70 283 ASN A C 1
ATOM 1816 O O . ASN A 1 244 ? 5.573 7.657 -8.296 1.00 15.63 283 ASN A O 1
ATOM 1821 N N . ARG A 1 245 ? 6.282 9.799 -8.370 1.00 15.91 284 ARG A N 1
ATOM 1822 C CA . ARG A 1 245 ? 5.915 10.045 -6.967 1.00 16.06 284 ARG A CA 1
ATOM 1823 C C . ARG A 1 245 ? 4.414 9.956 -6.738 1.00 16.39 284 ARG A C 1
ATOM 1824 O O . ARG A 1 245 ? 3.973 9.478 -5.686 1.00 16.45 284 ARG A O 1
ATOM 1832 N N . ALA A 1 246 ? 3.605 10.425 -7.693 1.00 16.65 285 ALA A N 1
ATOM 1833 C CA . ALA A 1 246 ? 2.164 10.348 -7.491 1.00 19.27 285 ALA A CA 1
ATOM 1834 C C . ALA A 1 246 ? 1.698 8.898 -7.366 1.00 16.86 285 ALA A C 1
ATOM 1835 O O . ALA A 1 246 ? 0.835 8.588 -6.540 1.00 17.11 285 ALA A O 1
ATOM 1837 N N . TRP A 1 247 ? 2.256 7.991 -8.176 1.00 16.48 286 TRP A N 1
ATOM 1838 C CA . TRP A 1 247 ? 1.881 6.584 -8.026 1.00 16.34 286 TRP A CA 1
ATOM 1839 C C . TRP A 1 247 ? 2.356 6.027 -6.686 1.00 16.21 286 TRP A C 1
ATOM 1840 O O . TRP A 1 247 ? 1.656 5.228 -6.063 1.00 16.36 286 TRP A O 1
ATOM 1851 N N . LEU A 1 248 ? 3.542 6.424 -6.233 1.00 16.00 287 LEU A N 1
ATOM 1852 C CA . LEU A 1 248 ? 4.013 5.987 -4.919 1.00 17.03 287 LEU A CA 1
ATOM 1853 C C . LEU A 1 248 ? 3.066 6.462 -3.825 1.00 16.35 287 LEU A C 1
ATOM 1854 O O . LEU A 1 248 ? 2.678 5.688 -2.936 1.00 16.47 287 LEU A O 1
ATOM 1859 N N . GLU A 1 249 ? 2.688 7.742 -3.878 1.00 16.64 288 GLU A N 1
ATOM 1860 C CA . GLU A 1 249 ? 1.742 8.265 -2.894 1.00 17.11 288 GLU A CA 1
ATOM 1861 C C . GLU A 1 249 ? 0.451 7.456 -2.898 1.00 17.41 288 GLU A C 1
ATOM 1862 O O . GLU A 1 249 ? -0.100 7.152 -1.834 1.00 17.70 288 GLU A O 1
ATOM 1868 N N . ARG A 1 250 ? -0.026 7.069 -4.085 1.00 17.37 289 ARG A N 1
ATOM 1869 C CA . ARG A 1 250 ? -1.307 6.381 -4.197 1.00 17.71 289 ARG A CA 1
ATOM 1870 C C . ARG A 1 250 ? -1.229 4.937 -3.708 1.00 19.61 289 ARG A C 1
ATOM 1871 O O . ARG A 1 250 ? -2.060 4.495 -2.907 1.00 17.95 289 ARG A O 1
ATOM 1879 N N . TYR A 1 251 ? -0.243 4.183 -4.183 1.00 17.06 290 TYR A N 1
ATOM 1880 C CA . TYR A 1 251 ? -0.196 2.751 -3.914 1.00 16.95 290 TYR A CA 1
ATOM 1881 C C . 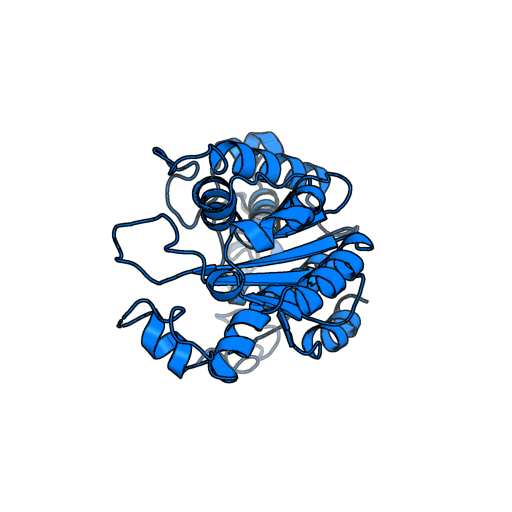TYR A 1 251 ? 0.541 2.396 -2.631 1.00 16.89 290 TYR A C 1
ATOM 1882 O O . TYR A 1 251 ? 0.198 1.396 -1.989 1.00 17.06 290 TYR A O 1
ATOM 1891 N N . ILE A 1 252 ? 1.550 3.169 -2.255 1.00 16.67 291 ILE A N 1
ATOM 1892 C CA . ILE A 1 252 ? 2.347 2.886 -1.075 1.00 18.90 291 ILE A CA 1
ATOM 1893 C C . ILE A 1 252 ? 1.937 3.765 0.102 1.00 19.49 291 ILE A C 1
ATOM 1894 O O . ILE A 1 252 ? 1.912 3.306 1.244 1.00 22.62 291 ILE A O 1
ATOM 1899 N N . GLY A 1 253 ? 1.624 5.032 -0.152 1.00 17.14 292 GLY A N 1
ATOM 1900 C CA . GLY A 1 253 ? 1.310 5.955 0.918 1.00 17.52 292 GLY A CA 1
ATOM 1901 C C . GLY A 1 253 ? 2.308 7.092 0.971 1.00 17.31 292 GLY A C 1
ATOM 1902 O O . GLY A 1 253 ? 3.128 7.274 0.063 1.00 16.94 292 GLY A O 1
ATOM 1903 N N . PRO A 1 254 ? 2.257 7.879 2.046 1.00 21.84 293 PRO A N 1
ATOM 1904 C CA . PRO A 1 254 ? 3.142 9.041 2.157 1.00 22.41 293 PRO A CA 1
ATOM 1905 C C . PRO A 1 254 ? 4.582 8.611 2.310 1.00 17.02 293 PRO A C 1
ATOM 1906 O O . PRO A 1 254 ? 4.881 7.567 2.886 1.00 16.92 293 PRO A O 1
ATOM 1910 N N . GLY A 1 255 ? 5.477 9.432 1.774 1.00 16.81 294 GLY A N 1
ATOM 1911 C CA . GLY A 1 255 ? 6.881 9.158 1.889 1.00 16.45 294 GLY A CA 1
ATOM 1912 C C . GLY A 1 255 ? 7.413 9.522 3.262 1.00 19.53 294 GLY A C 1
ATOM 1913 O O . GLY A 1 255 ? 6.892 10.398 3.953 1.00 17.92 294 GLY A O 1
ATOM 1914 N N . GLY A 1 256 ? 8.475 8.829 3.656 1.00 16.33 295 GLY A N 1
ATOM 1915 C CA . GLY A 1 256 ? 9.036 8.986 4.979 1.00 18.00 295 GLY A CA 1
ATOM 1916 C C . GLY A 1 256 ? 10.178 9.978 5.028 1.00 16.35 295 GLY A C 1
ATOM 1917 O O . GLY A 1 256 ? 10.532 10.632 4.051 1.00 16.50 295 GLY A O 1
ATOM 1918 N N . GLY A 1 257 ? 10.736 10.118 6.223 1.00 20.40 296 GLY A N 1
ATOM 1919 C CA . GLY A 1 257 ? 11.898 10.946 6.419 1.00 16.41 296 GLY A CA 1
ATOM 1920 C C . GLY A 1 257 ? 12.586 10.612 7.731 1.00 16.96 296 GLY A C 1
ATOM 1921 O O . GLY A 1 257 ? 12.207 9.677 8.440 1.00 16.59 296 GLY A O 1
ATOM 1922 N N . CYS A 1 258 ? 13.613 11.388 8.038 1.00 16.49 297 CYS A N 1
ATOM 1923 C CA . CYS A 1 258 ? 14.463 11.094 9.180 1.00 16.57 297 CYS A CA 1
ATOM 1924 C C . CYS A 1 258 ? 13.733 11.471 10.466 1.00 16.92 297 CYS A C 1
ATOM 1925 O O . CYS A 1 258 ? 13.345 12.624 10.655 1.00 17.11 297 CYS A O 1
ATOM 1928 N N . HIS A 1 259 ? 13.521 10.494 11.339 1.00 17.04 298 HIS A N 1
ATOM 1929 C CA . HIS A 1 259 ? 12.844 10.800 12.598 1.00 17.43 298 HIS A CA 1
ATOM 1930 C C . HIS A 1 259 ? 13.643 11.748 13.483 1.00 17.58 298 HIS A C 1
ATOM 1931 O O . HIS A 1 259 ? 13.060 12.372 14.377 1.00 17.92 298 HIS A O 1
ATOM 1938 N N . PHE A 1 260 ? 14.957 11.842 13.289 1.00 17.38 299 PHE A N 1
ATOM 1939 C CA . PHE A 1 260 ? 15.774 12.635 14.207 1.00 17.55 299 PHE A CA 1
ATOM 1940 C C . PHE A 1 260 ? 15.789 14.112 13.828 1.00 17.60 299 PHE A C 1
ATOM 1941 O O . PHE A 1 260 ? 15.676 14.981 14.701 1.00 17.88 299 PHE A O 1
ATOM 1949 N N . CYS A 1 261 ? 15.959 14.412 12.540 1.00 17.37 300 CYS A N 1
ATOM 1950 C CA . CYS A 1 261 ? 16.053 15.787 12.080 1.00 17.46 300 CYS A CA 1
ATOM 1951 C C . CYS A 1 261 ? 14.918 16.186 11.165 1.00 17.49 300 CYS A C 1
ATOM 1952 O O . CYS A 1 261 ? 14.810 17.364 10.839 1.00 17.65 300 CYS A O 1
ATOM 1955 N N . GLY A 1 262 ? 14.095 15.245 10.714 1.00 17.37 301 GLY A N 1
ATOM 1956 C CA . GLY A 1 262 ? 12.950 15.578 9.902 1.00 17.44 301 GLY A CA 1
ATOM 1957 C C . GLY A 1 262 ? 13.204 15.700 8.410 1.00 17.21 301 GLY A C 1
ATOM 1958 O O . GLY A 1 262 ? 12.241 15.891 7.657 1.00 17.28 301 GLY A O 1
ATOM 1959 N N . ALA A 1 263 ? 14.450 15.596 7.959 1.00 16.98 302 ALA A N 1
ATOM 1960 C CA . ALA A 1 263 ? 14.742 15.766 6.539 1.00 16.82 302 ALA A CA 1
ATOM 1961 C C . ALA A 1 263 ? 14.334 14.531 5.754 1.00 16.55 302 ALA A C 1
ATOM 1962 O O . ALA A 1 263 ? 14.385 13.404 6.254 1.00 16.42 302 ALA A O 1
ATOM 1964 N N . LYS A 1 264 ? 13.905 14.763 4.523 1.00 16.51 303 LYS A N 1
ATOM 1965 C CA . LYS A 1 264 ? 13.710 13.664 3.602 1.00 16.24 303 LYS A CA 1
ATOM 1966 C C . LYS A 1 264 ? 15.067 13.232 3.051 1.00 16.02 303 LYS A C 1
ATOM 1967 O O . LYS A 1 264 ? 16.042 13.983 3.093 1.00 19.07 303 LYS A O 1
ATOM 1973 N N . GLY A 1 265 ? 15.137 11.994 2.567 1.00 15.78 304 GLY A N 1
ATOM 1974 C CA . GLY A 1 265 ? 16.328 11.508 1.898 1.00 15.61 304 GLY A CA 1
ATOM 1975 C C . GLY A 1 265 ? 17.174 10.557 2.710 1.00 16.00 304 GLY A C 1
ATOM 1976 O O . GLY A 1 265 ? 18.051 9.887 2.144 1.00 16.24 304 GLY A O 1
ATOM 1977 N N . HIS A 1 266 ? 16.949 10.458 4.019 1.00 15.65 305 HIS A N 1
ATOM 1978 C CA . HIS A 1 266 ? 17.695 9.503 4.818 1.00 15.64 305 HIS A CA 1
ATOM 1979 C C . HIS A 1 266 ? 16.879 9.136 6.052 1.00 15.78 305 HIS A C 1
ATOM 1980 O O . HIS A 1 266 ? 15.842 9.741 6.342 1.00 15.90 305 HIS A O 1
ATOM 1987 N N . THR A 1 267 ? 17.365 8.134 6.776 1.00 15.81 306 THR A N 1
ATOM 1988 C CA . THR A 1 267 ? 16.706 7.683 7.990 1.00 16.00 306 THR A CA 1
ATOM 1989 C C . THR A 1 267 ? 17.556 8.030 9.197 1.00 16.20 306 THR A C 1
ATOM 1990 O O . THR A 1 267 ? 18.735 8.368 9.091 1.00 16.19 306 THR A O 1
ATOM 1994 N N . GLU A 1 268 ? 16.922 7.892 10.359 1.00 16.44 307 GLU A N 1
ATOM 1995 C CA . GLU A 1 268 ? 17.571 8.171 11.628 1.00 16.68 307 GLU A CA 1
ATOM 1996 C C . GLU A 1 268 ? 18.886 7.418 11.755 1.00 16.67 307 GLU A C 1
ATOM 1997 O O . GLU A 1 268 ? 19.874 7.967 12.240 1.00 17.22 307 GLU A O 1
ATOM 2003 N N . ALA A 1 269 ? 18.925 6.163 11.299 1.00 16.59 308 ALA A N 1
ATOM 2004 C CA . ALA A 1 269 ? 20.134 5.356 11.456 1.00 23.16 308 ALA A CA 1
ATOM 2005 C C . ALA A 1 269 ? 21.306 5.907 10.659 1.00 16.55 308 ALA A C 1
ATOM 2006 O O . ALA A 1 269 ? 22.458 5.594 10.980 1.00 18.88 308 ALA A O 1
ATOM 2008 N N . GLU A 1 270 ? 21.026 6.715 9.638 1.00 18.31 309 GLU A N 1
ATOM 2009 C CA . GLU A 1 270 ? 22.024 7.294 8.758 1.00 21.92 309 GLU A CA 1
ATOM 2010 C C . GLU A 1 270 ? 22.249 8.782 8.991 1.00 16.34 309 GLU A C 1
ATOM 2011 O O . GLU A 1 270 ? 22.995 9.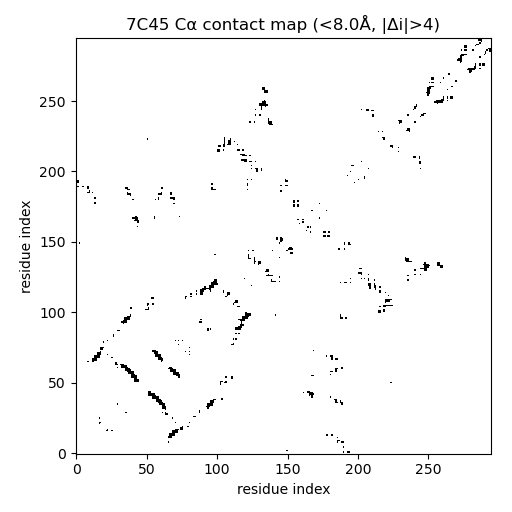396 8.230 1.00 19.15 309 GLU A O 1
ATOM 2017 N N . CYS A 1 271 ? 21.622 9.380 10.003 1.00 16.47 310 CYS A N 1
ATOM 2018 C CA . CYS A 1 271 ? 21.556 10.837 10.122 1.00 16.56 310 CYS A CA 1
ATOM 2019 C C . CYS A 1 271 ? 22.893 11.435 10.529 1.00 16.75 310 CYS A C 1
ATOM 2020 O O . CYS A 1 271 ? 23.409 11.128 11.607 1.00 16.94 310 CYS A O 1
ATOM 2023 N N . PHE A 1 272 ? 23.430 12.323 9.686 1.00 16.75 311 PHE A N 1
ATOM 2024 C CA . PHE A 1 272 ? 24.661 13.032 10.015 1.00 16.99 311 PHE A CA 1
ATOM 2025 C C . PHE A 1 272 ? 24.482 13.904 11.248 1.00 17.20 311 PHE A C 1
ATOM 2026 O O . PHE A 1 272 ? 25.422 14.097 12.013 1.00 19.79 311 PHE A O 1
ATOM 2034 N N . LYS A 1 273 ? 23.292 14.468 11.442 1.00 17.17 312 LYS A N 1
ATOM 2035 C CA . LYS A 1 273 ? 23.104 15.349 12.592 1.00 17.41 312 LYS A CA 1
ATOM 2036 C C . LYS A 1 273 ? 23.092 14.558 13.891 1.00 17.52 312 LYS A C 1
ATOM 2037 O O . LYS A 1 273 ? 23.743 14.950 14.858 1.00 17.76 312 LYS A O 1
ATOM 2043 N N . LYS A 1 274 ? 22.407 13.412 13.917 1.00 17.39 313 LYS A N 1
ATOM 2044 C CA . LYS A 1 274 ? 22.397 12.602 15.132 1.00 17.56 313 LYS A CA 1
ATOM 2045 C C . LYS A 1 274 ? 23.785 12.061 15.430 1.00 19.58 313 LYS A C 1
ATOM 2046 O O . LYS A 1 274 ? 24.183 11.955 16.597 1.00 19.61 313 LYS A O 1
ATOM 2052 N N . GLN A 1 275 ? 24.541 11.731 14.383 1.00 17.54 314 GLN A N 1
ATOM 2053 C CA . GLN A 1 275 ? 25.898 11.231 14.560 1.00 18.41 314 GLN A CA 1
ATOM 2054 C C . GLN A 1 275 ? 26.846 12.352 14.934 1.00 22.45 314 GLN A C 1
ATOM 2055 O O . GLN A 1 275 ? 27.869 12.097 15.568 1.00 23.25 314 GLN A O 1
ATOM 2061 N N . ASN A 1 276 ? 26.540 13.582 14.518 1.00 27.38 315 ASN A N 1
ATOM 2062 C CA . ASN A 1 276 ? 27.163 14.776 15.073 1.00 33.93 315 ASN A CA 1
ATOM 2063 C C . ASN A 1 276 ? 28.684 14.686 15.027 1.00 36.07 315 ASN A C 1
ATOM 2064 O O . ASN A 1 276 ? 29.372 15.016 15.991 1.00 40.44 315 ASN A O 1
ATOM 2069 N N . GLY A 1 277 ? 29.213 14.201 13.908 1.00 36.63 316 GLY A N 1
ATOM 2070 C CA . GLY A 1 277 ? 30.652 14.062 13.767 1.00 43.52 316 GLY A CA 1
ATOM 2071 C C . GLY A 1 277 ? 31.295 12.920 14.531 1.00 51.43 316 GLY A C 1
ATOM 2072 O O . GLY A 1 277 ? 32.526 12.863 14.607 1.00 51.67 316 GLY A O 1
ATOM 2073 N N . LYS A 1 278 ? 30.510 11.988 15.078 1.00 53.14 317 LYS A N 1
ATOM 2074 C CA . LYS A 1 278 ? 31.058 10.928 15.914 1.00 46.82 317 LYS A CA 1
ATOM 2075 C C . LYS A 1 278 ? 30.916 9.526 15.330 1.00 45.03 317 LYS A C 1
ATOM 2076 O O . LYS A 1 278 ? 31.433 8.575 15.930 1.00 47.86 317 LYS A O 1
ATOM 2078 N N . ALA A 1 279 ? 30.247 9.362 14.190 1.00 35.73 318 ALA A N 1
ATOM 2079 C CA . ALA A 1 279 ? 30.048 8.030 13.636 1.00 32.67 318 ALA A CA 1
ATOM 2080 C C . ALA A 1 279 ? 31.332 7.509 12.995 1.00 39.80 318 ALA A C 1
ATOM 2081 O O . ALA A 1 279 ? 32.207 8.276 12.581 1.00 46.05 318 ALA A O 1
ATOM 2083 N N . LYS A 1 280 ? 31.450 6.182 12.923 1.00 33.41 319 LYS A N 1
ATOM 2084 C CA . LYS A 1 280 ? 32.612 5.557 12.312 1.00 34.11 319 LYS A CA 1
ATOM 2085 C C . LYS A 1 280 ? 32.184 4.339 11.501 1.00 24.75 319 LYS A C 1
ATOM 2086 O O . LYS A 1 280 ? 31.162 3.712 11.785 1.00 20.22 319 LYS A O 1
ATOM 2092 N N . CYS A 1 281 ? 32.988 3.997 10.498 1.00 18.90 320 CYS A N 1
ATOM 2093 C CA . CYS A 1 281 ? 32.756 2.770 9.745 1.00 18.83 320 CYS A CA 1
ATOM 2094 C C . CYS A 1 281 ? 32.797 1.572 10.685 1.00 19.12 320 CYS A C 1
ATOM 2095 O O . CYS A 1 281 ? 33.761 1.400 11.432 1.00 19.60 320 CYS A O 1
ATOM 2098 N N . SER A 1 282 ? 31.748 0.756 10.662 1.00 18.89 321 SER A N 1
ATOM 2099 C CA . SER A 1 282 ? 31.702 -0.381 11.592 1.00 19.23 321 SER A CA 1
ATOM 2100 C C . SER A 1 282 ? 32.716 -1.466 11.236 1.00 19.67 321 SER A C 1
ATOM 2101 O O . SER A 1 282 ? 33.015 -2.330 12.075 1.00 20.10 321 SER A O 1
ATOM 2104 N N . PHE A 1 283 ? 33.257 -1.438 10.020 1.00 19.62 322 PHE A N 1
ATOM 2105 C CA . PHE A 1 283 ? 34.292 -2.400 9.638 1.00 20.11 322 PHE A CA 1
ATOM 2106 C C . PHE A 1 283 ? 35.669 -1.920 10.098 1.00 21.32 322 PHE A C 1
ATOM 2107 O O . PHE A 1 283 ? 36.272 -2.508 10.994 1.00 21.15 322 PHE A O 1
ATOM 2115 N N . CYS A 1 284 ? 36.191 -0.858 9.484 1.00 20.56 323 CYS A N 1
ATOM 2116 C CA . CYS A 1 284 ? 37.564 -0.428 9.730 1.00 21.12 323 CYS A CA 1
ATOM 2117 C C . CYS A 1 284 ? 37.695 0.623 10.813 1.00 21.17 323 CYS A C 1
ATOM 2118 O O . CYS A 1 284 ? 38.826 0.960 11.195 1.00 21.68 323 CYS A O 1
ATOM 2121 N N . GLY A 1 285 ? 36.587 1.188 11.267 1.00 20.68 324 GLY A N 1
ATOM 2122 C CA . GLY A 1 285 ? 36.585 2.065 12.411 1.00 20.73 324 GLY A CA 1
ATOM 2123 C C . GLY A 1 285 ? 36.907 3.523 12.158 1.00 20.64 324 GLY A C 1
ATOM 2124 O O . GLY A 1 285 ? 36.977 4.292 13.123 1.00 23.20 324 GLY A O 1
ATOM 2125 N N . GLU A 1 286 ? 37.118 3.947 10.915 1.00 23.53 325 GLU A N 1
ATOM 2126 C CA . GLU A 1 286 ? 37.457 5.351 10.715 1.00 23.72 325 GLU A CA 1
ATOM 2127 C C . GLU A 1 286 ? 36.219 6.170 10.410 1.00 19.91 325 GLU A C 1
ATOM 2128 O O . GLU A 1 286 ? 35.184 5.653 9.994 1.00 19.49 325 GLU A O 1
ATOM 2134 N N . VAL A 1 287 ? 36.349 7.471 10.631 1.00 19.93 326 VAL A N 1
ATOM 2135 C CA . VAL A 1 287 ? 35.283 8.418 10.347 1.00 25.87 326 VAL A CA 1
ATOM 2136 C C . VAL A 1 287 ? 35.295 8.730 8.859 1.00 19.34 326 VAL A C 1
ATOM 2137 O O . VAL A 1 287 ? 36.338 8.688 8.203 1.00 21.27 326 VAL A O 1
ATOM 2141 N N . GLY A 1 288 ? 34.120 9.004 8.309 1.00 18.87 327 GLY A N 1
ATOM 2142 C CA . GLY A 1 288 ? 34.029 9.559 6.982 1.00 18.76 327 GLY A CA 1
ATOM 2143 C C . GLY A 1 288 ? 33.386 8.657 5.951 1.00 18.45 327 GLY A C 1
ATOM 2144 O O . GLY A 1 288 ? 33.189 9.108 4.821 1.00 18.35 327 GLY A O 1
ATOM 2145 N N . HIS A 1 289 ? 33.065 7.405 6.292 1.00 18.34 328 HIS A N 1
ATOM 2146 C CA . HIS A 1 289 ? 32.353 6.517 5.377 1.00 18.04 328 HIS A CA 1
ATOM 2147 C C . HIS A 1 289 ? 31.633 5.428 6.172 1.00 17.88 328 HIS A C 1
ATOM 2148 O O . HIS A 1 289 ? 31.907 5.214 7.353 1.00 18.09 328 HIS A O 1
ATOM 2155 N N . THR A 1 290 ? 30.695 4.756 5.510 1.00 17.55 329 THR A N 1
ATOM 2156 C CA . THR A 1 290 ? 29.944 3.660 6.105 1.00 17.43 329 THR A CA 1
ATOM 2157 C C . THR A 1 290 ? 30.531 2.313 5.692 1.00 17.64 329 THR A C 1
ATOM 2158 O O . THR A 1 290 ? 31.215 2.188 4.678 1.00 17.76 329 THR A O 1
ATOM 2162 N N . ALA A 1 291 ? 30.209 1.291 6.495 1.00 17.73 330 ALA A N 1
ATOM 2163 C CA . ALA A 1 291 ? 30.587 -0.080 6.184 1.00 17.95 330 ALA A CA 1
ATOM 2164 C C . ALA A 1 291 ? 30.174 -0.488 4.776 1.00 17.69 330 ALA A C 1
ATOM 2165 O O . ALA A 1 291 ? 30.923 -1.180 4.084 1.00 17.92 330 ALA A O 1
ATOM 2167 N N . ARG A 1 292 ? 28.976 -0.078 4.340 1.00 17.24 331 ARG A N 1
ATOM 2168 C CA . ARG A 1 292 ? 28.487 -0.456 3.008 1.00 16.99 331 ARG A CA 1
ATOM 2169 C C . ARG A 1 292 ? 29.403 0.056 1.900 1.00 17.10 331 ARG A C 1
ATOM 2170 O O . ARG A 1 292 ? 29.446 -0.528 0.814 1.00 17.89 331 ARG A O 1
ATOM 2178 N N . ASN A 1 293 ? 30.145 1.140 2.160 1.00 17.27 332 ASN A N 1
ATOM 2179 C CA . ASN A 1 293 ? 31.031 1.755 1.174 1.00 17.46 332 ASN A CA 1
ATOM 2180 C C . ASN A 1 293 ? 32.495 1.686 1.604 1.00 18.00 332 ASN A C 1
ATOM 2181 O O . ASN A 1 293 ? 33.334 2.406 1.066 1.00 18.26 332 ASN A O 1
ATOM 2186 N N . CYS A 1 294 ? 32.822 0.819 2.558 1.00 18.25 333 CYS A N 1
ATOM 2187 C CA . CYS A 1 294 ? 34.192 0.706 3.029 1.00 18.82 333 CYS A CA 1
ATOM 2188 C C . CYS A 1 294 ? 35.065 0.020 1.982 1.00 19.18 333 CYS A C 1
ATOM 2189 O O . CYS A 1 294 ? 34.755 -1.086 1.536 1.00 19.13 333 CYS A O 1
ATOM 2192 N N . PHE A 1 295 ? 36.163 0.684 1.597 1.00 19.59 334 PHE A N 1
ATOM 2193 C CA . PHE A 1 295 ? 37.101 0.121 0.632 1.00 20.04 334 PHE A CA 1
ATOM 2194 C C . PHE A 1 295 ? 37.902 -1.053 1.202 1.00 20.57 334 PHE A C 1
ATOM 2195 O O . PHE A 1 295 ? 38.443 -1.858 0.429 1.00 20.91 334 PHE A O 1
ATOM 2203 N N . LYS A 1 296 ? 37.945 -1.193 2.515 1.00 20.70 335 LYS A N 1
ATOM 2204 C CA . LYS A 1 296 ? 38.648 -2.324 3.133 1.00 21.24 335 LYS A CA 1
ATOM 2205 C C . LYS A 1 296 ? 37.761 -3.553 3.088 1.00 20.99 335 LYS A C 1
ATOM 2206 O O . LYS A 1 296 ? 38.198 -4.614 2.760 1.00 21.38 335 LYS A O 1
ATOM 2212 N N . LYS A 1 297 ? 36.519 -3.365 3.473 1.00 20.39 336 LYS A N 1
ATOM 2213 C CA . LYS A 1 297 ? 35.552 -4.450 3.427 1.00 22.14 336 LYS A CA 1
ATOM 2214 C C . LYS A 1 297 ? 35.221 -4.829 1.998 1.00 21.26 336 LYS A C 1
ATOM 2215 O O . LYS A 1 297 ? 34.975 -6.001 1.716 1.00 20.00 336 LYS A O 1
ATOM 2221 N N . HIS A 1 298 ? 35.228 -3.858 1.087 1.00 19.68 337 HIS A N 1
ATOM 2222 C CA . HIS A 1 298 ? 34.789 -4.054 -0.292 1.00 19.42 337 HIS A CA 1
ATOM 2223 C C . HIS A 1 298 ? 35.823 -3.445 -1.232 1.00 23.27 337 HIS A C 1
ATOM 2224 O O . HIS A 1 298 ? 35.606 -2.363 -1.786 1.00 19.50 337 HIS A O 1
ATOM 2231 N N . PRO A 1 299 ? 36.970 -4.109 -1.414 1.00 20.40 338 PRO A N 1
ATOM 2232 C CA . PRO A 1 299 ? 38.031 -3.537 -2.264 1.00 22.93 338 PRO A CA 1
ATOM 2233 C C . PRO A 1 299 ? 37.611 -3.318 -3.711 1.00 20.58 338 PRO A C 1
ATOM 2234 O O . PRO A 1 299 ? 38.230 -2.501 -4.396 1.00 22.90 338 PRO A O 1
ATOM 2238 N N . GLN A 1 300 ? 36.564 -3.996 -4.181 1.00 20.12 339 GLN A N 1
ATOM 2239 C CA . GLN A 1 300 ? 36.044 -3.746 -5.522 1.00 22.05 339 GLN A CA 1
ATOM 2240 C C . GLN A 1 300 ? 35.526 -2.324 -5.696 1.00 26.54 339 GLN A C 1
ATOM 2241 O O . GLN A 1 300 ? 35.297 -1.899 -6.833 1.00 31.88 339 GLN A O 1
ATOM 2247 N N . LEU A 1 301 ? 35.330 -1.584 -4.604 1.00 20.42 340 LEU A N 1
ATOM 2248 C CA . LEU A 1 301 ? 34.903 -0.196 -4.698 1.00 18.99 340 LEU A CA 1
ATOM 2249 C C . LEU A 1 301 ? 36.058 0.770 -4.925 1.00 27.47 340 LEU A C 1
ATOM 2250 O O . LEU A 1 301 ? 35.815 1.923 -5.282 1.00 23.92 340 LEU A O 1
ATOM 2255 N N . LEU A 1 302 ? 37.299 0.341 -4.718 1.00 24.90 341 LEU A N 1
ATOM 2256 C CA . LEU A 1 302 ? 38.445 1.176 -5.064 1.00 30.53 341 LEU A CA 1
ATOM 2257 C C . LEU A 1 302 ? 38.412 1.483 -6.563 1.00 33.74 341 LEU A C 1
ATOM 2258 O O . LEU A 1 302 ? 38.315 2.640 -6.961 1.00 36.56 341 LEU A O 1
#

Organism: Trypanosoma brucei brucei (strain 927/4 GUTat10.1) (NCBI:txid185431)